Protein AF-A0A0F4YNF9-F1 (afdb_monomer_lite)

Sequence (204 aa):
MEPSDSSQSHEVPAQSSPVPIAQLSPTLDDVSRRSFHAVVTLVWPFSNSNRAFSLLLAEPDFRLRRHNGQVKVTFHGFCAEEVARTKVGIGDEVTLWLDGARWTDNEEAKATPGRGLPWDLHFEKRVKLKVTRSSECLATLEINRSPSPRAKEAIAFETVIPVTGIPRAEDHTGELRDQWESPAFLRSARVSLGSPLDSAFDPF

pLDDT: mean 77.47, std 23.6, range [35.22, 98.69]

Foldseek 3Di:
DDDDDPPDDDDDPLQADEDQQLPDDPPDPPQQRYKYKWFFADWDAQDPVQQKTKTWTADPPPVCLQRQRIAMEMEGHPRRVVVNVLVDDGGKMKIWRRNQWDWDADVVCVVDHRNHDRIHTYHYAWIWMWIDDPNHTSDTDTGHHDPDPDDPPPPPPPPPDDDDDDDDDDDDDDDDDDDPDDPPDPPPDDDDDDDDDDDDDDDD

Radius of gyration: 30.7 Å; chains: 1; bounding box: 112×40×76 Å

Organism: Rasamsonia emersonii (strain ATCC 16479 / CBS 393.64 / IMI 116815) (NCBI:txid1408163)

Secondary structure (DSSP, 8-state):
---------------PEE--GGG--TT-TTGGGEEEEEEEEEEEEEETTTTEEEEEEE-SSHHHHTTT-EEEEEEEHHHHHHHHHTT--TT-EEEEE-TTEEEEE-HHHHTSTTSS-SEEEEESSEEEEEEEETTEEEEEEEEE----S---------------------------------S---------------------

Structure (mmCIF, N/CA/C/O backbone):
data_AF-A0A0F4YNF9-F1
#
_entry.id   AF-A0A0F4YNF9-F1
#
loop_
_atom_site.group_PDB
_atom_site.id
_atom_site.type_symbol
_atom_site.label_atom_id
_atom_site.label_alt_id
_atom_site.label_comp_id
_atom_site.label_asym_id
_atom_site.label_entity_id
_atom_site.label_seq_id
_atom_site.pdbx_PDB_ins_code
_atom_site.Cartn_x
_atom_site.Cartn_y
_atom_site.Cartn_z
_atom_site.occupancy
_atom_site.B_iso_or_equiv
_atom_site.auth_seq_id
_atom_site.auth_comp_id
_atom_site.auth_asym_id
_atom_site.auth_atom_id
_atom_site.pdbx_PDB_model_num
ATOM 1 N N . MET A 1 1 ? -42.840 22.282 -25.451 1.00 41.28 1 MET A N 1
ATOM 2 C CA . MET A 1 1 ? -41.650 22.755 -24.718 1.00 41.28 1 MET A CA 1
ATOM 3 C C . MET A 1 1 ? -41.599 21.926 -23.447 1.00 41.28 1 MET A C 1
ATOM 5 O O . MET A 1 1 ? -42.152 22.329 -22.439 1.00 41.28 1 MET A O 1
ATOM 9 N N . GLU A 1 2 ? -41.089 20.700 -23.565 1.00 44.19 2 GLU A N 1
ATOM 10 C CA . GLU A 1 2 ? -40.877 19.794 -22.431 1.00 44.19 2 GLU A CA 1
ATOM 11 C C . GLU A 1 2 ? -39.386 19.802 -22.087 1.00 44.19 2 GLU A C 1
ATOM 13 O O . GLU A 1 2 ? -38.568 19.735 -23.010 1.00 44.19 2 GLU A O 1
ATOM 18 N N . PRO A 1 3 ? -39.007 19.904 -20.807 1.00 56.25 3 PRO A N 1
ATOM 19 C CA . PRO A 1 3 ? -37.640 19.655 -20.397 1.00 56.25 3 PRO A CA 1
ATOM 20 C C . PRO A 1 3 ? -37.430 18.145 -20.234 1.00 56.25 3 PRO A C 1
ATOM 22 O O . PRO A 1 3 ? -38.043 17.504 -19.384 1.00 56.25 3 PRO A O 1
ATOM 25 N N . SER A 1 4 ? -36.547 17.584 -21.057 1.00 55.78 4 SER A N 1
ATOM 26 C CA . SER A 1 4 ? -36.030 16.228 -20.893 1.00 55.78 4 SER A CA 1
ATOM 27 C C . SER A 1 4 ? -35.190 16.147 -19.618 1.00 55.78 4 SER A C 1
ATOM 29 O O . SER A 1 4 ? -34.102 16.721 -19.551 1.00 55.78 4 SER A O 1
ATOM 31 N N . ASP A 1 5 ? -35.680 15.415 -18.622 1.00 47.53 5 ASP A N 1
ATOM 32 C CA . ASP A 1 5 ? -34.911 15.041 -17.439 1.00 47.53 5 ASP A CA 1
ATOM 33 C C . ASP A 1 5 ? -33.910 13.941 -17.824 1.00 47.53 5 ASP A C 1
ATOM 35 O O . ASP A 1 5 ? -34.260 12.778 -18.042 1.00 47.53 5 ASP A O 1
ATOM 39 N N . SER A 1 6 ? -32.649 14.331 -18.002 1.00 53.97 6 SER A N 1
ATOM 40 C CA . SER A 1 6 ? -31.552 13.394 -18.236 1.00 53.97 6 SER A CA 1
ATOM 41 C C . SER A 1 6 ? -31.100 12.851 -16.887 1.00 53.97 6 SER A C 1
ATOM 43 O O . SER A 1 6 ? -30.214 13.412 -16.245 1.00 53.97 6 SER A O 1
ATOM 45 N N . SER A 1 7 ? -31.725 11.756 -16.453 1.00 50.59 7 SER A N 1
ATOM 46 C CA . SER A 1 7 ? -31.289 10.996 -15.282 1.00 50.59 7 SER A CA 1
ATOM 47 C C . SER A 1 7 ? -29.867 10.474 -15.501 1.00 50.59 7 SER A C 1
ATOM 49 O O . SER A 1 7 ? -29.628 9.519 -16.240 1.00 50.59 7 SER A O 1
ATOM 51 N N . GLN A 1 8 ? -28.913 11.136 -14.855 1.00 42.19 8 GLN A N 1
ATOM 52 C CA . GLN A 1 8 ? -27.521 10.731 -14.780 1.00 42.19 8 GLN A CA 1
ATOM 53 C C . GLN A 1 8 ? -27.437 9.464 -13.919 1.00 42.19 8 GLN A C 1
ATOM 55 O O . GLN A 1 8 ? -27.662 9.490 -12.710 1.00 42.19 8 GLN A O 1
ATOM 60 N N . SER A 1 9 ? -27.162 8.327 -14.553 1.00 40.81 9 SER A N 1
ATOM 61 C CA . SER A 1 9 ? -26.965 7.044 -13.885 1.00 40.81 9 SER A CA 1
ATOM 62 C C . SER A 1 9 ? -25.766 7.122 -12.937 1.00 40.81 9 SER A C 1
ATOM 64 O O . SER A 1 9 ? -24.616 7.163 -13.372 1.00 40.81 9 SER A O 1
ATOM 66 N N . HIS A 1 10 ? -26.049 7.148 -11.633 1.00 42.06 10 HIS A N 1
ATOM 67 C CA . HIS A 1 10 ? -25.067 6.945 -10.575 1.00 42.06 10 HIS A CA 1
ATOM 68 C C . HIS A 1 10 ? -24.524 5.515 -10.669 1.00 42.06 10 HIS A C 1
ATOM 70 O O . HIS A 1 10 ? -25.179 4.554 -10.266 1.00 42.06 10 HIS A O 1
ATOM 76 N N . GLU A 1 11 ? -23.324 5.373 -11.222 1.00 43.66 11 GLU A N 1
ATOM 77 C CA . GLU A 1 11 ? -22.561 4.131 -11.193 1.00 43.66 11 GLU A CA 1
ATOM 78 C C . GLU A 1 11 ? -22.216 3.810 -9.731 1.00 43.66 11 GLU A C 1
ATOM 80 O O . GLU A 1 11 ? -21.418 4.492 -9.086 1.00 43.66 11 GLU A O 1
ATOM 85 N N . VAL A 1 12 ? -22.898 2.810 -9.167 1.00 42.34 12 VAL A N 1
ATOM 86 C CA . VAL A 1 12 ? -22.626 2.298 -7.820 1.00 42.34 12 VAL A CA 1
ATOM 87 C C . VAL A 1 12 ? -21.202 1.732 -7.833 1.00 42.34 12 VAL A C 1
ATOM 89 O O . VAL A 1 12 ? -20.952 0.787 -8.585 1.00 42.34 12 VAL A O 1
ATOM 92 N N . PRO A 1 13 ? -20.252 2.256 -7.034 1.00 50.50 13 PRO A N 1
ATOM 93 C CA . PRO A 1 13 ? -18.902 1.715 -7.019 1.00 50.50 13 PRO A CA 1
ATOM 94 C C . PRO A 1 13 ? -18.969 0.253 -6.577 1.00 50.50 13 PRO A C 1
ATOM 96 O O . PRO A 1 13 ? -19.623 -0.056 -5.579 1.00 50.50 13 PRO A O 1
ATOM 99 N N . ALA A 1 14 ? -18.295 -0.638 -7.308 1.00 57.91 14 ALA A N 1
ATOM 100 C CA . ALA A 1 14 ? -18.153 -2.040 -6.931 1.00 57.91 14 ALA A CA 1
ATOM 101 C C . ALA A 1 14 ? -17.771 -2.146 -5.443 1.00 57.91 14 ALA A C 1
ATOM 103 O O . ALA A 1 14 ? -16.713 -1.662 -5.033 1.00 57.91 14 ALA A O 1
ATOM 104 N N . GLN A 1 15 ? -18.658 -2.724 -4.628 1.00 67.25 15 GLN A N 1
ATOM 105 C CA . GLN A 1 15 ? -18.442 -2.859 -3.190 1.00 67.25 15 GLN A CA 1
ATOM 106 C C . GLN A 1 15 ? -17.251 -3.792 -2.956 1.00 67.25 15 GLN A C 1
ATOM 108 O O . GLN A 1 15 ? -17.320 -4.982 -3.263 1.00 67.25 15 GLN A O 1
ATOM 113 N N . SER A 1 16 ? -16.149 -3.257 -2.431 1.00 82.12 16 SER A N 1
ATOM 114 C CA . SER A 1 16 ? -15.044 -4.070 -1.934 1.00 82.12 16 SER A CA 1
ATOM 115 C C . SER A 1 16 ? -15.277 -4.435 -0.474 1.00 82.12 16 SER A C 1
ATOM 117 O O . SER A 1 16 ? -15.795 -3.639 0.309 1.00 82.12 16 SER A O 1
ATOM 119 N N . SER A 1 17 ? -14.887 -5.649 -0.097 1.00 92.00 17 SER A N 1
ATOM 120 C CA . SER A 1 17 ? -14.957 -6.101 1.291 1.00 92.00 17 SER A CA 1
ATOM 121 C C . SER A 1 17 ? -13.659 -5.718 2.016 1.00 92.00 17 SER A C 1
ATOM 123 O O . SER A 1 17 ? -12.590 -6.190 1.611 1.00 92.00 17 SER A O 1
ATOM 125 N N . PRO A 1 18 ? -13.711 -4.858 3.053 1.00 95.06 18 PRO A N 1
ATOM 126 C CA . PRO A 1 18 ? -12.527 -4.490 3.812 1.00 95.06 18 PRO A CA 1
ATOM 127 C C . PRO A 1 18 ? -12.005 -5.680 4.627 1.00 95.06 18 PRO A C 1
ATOM 129 O O . PRO A 1 18 ? -12.785 -6.400 5.249 1.00 95.06 18 PRO A O 1
ATOM 132 N N . VAL A 1 19 ? -10.686 -5.859 4.648 1.00 96.75 19 VAL A N 1
ATOM 133 C CA . VAL A 1 19 ? -9.980 -6.846 5.474 1.00 96.75 19 VAL A CA 1
ATOM 134 C C . VAL A 1 19 ? -8.898 -6.154 6.310 1.00 96.75 19 VAL A C 1
ATOM 136 O O . VAL A 1 19 ? -8.279 -5.204 5.824 1.00 96.75 19 VAL A O 1
ATOM 139 N N . PRO A 1 20 ? -8.649 -6.599 7.554 1.00 95.94 20 PRO A N 1
ATOM 140 C CA . PRO A 1 20 ? -7.496 -6.155 8.331 1.00 95.94 20 PRO A CA 1
ATOM 141 C C . PRO A 1 20 ? -6.180 -6.518 7.638 1.00 95.94 20 PRO A C 1
ATOM 143 O O . PRO A 1 20 ? -6.066 -7.589 7.034 1.00 95.94 20 PRO A O 1
ATOM 146 N N . ILE A 1 21 ? -5.159 -5.680 7.807 1.00 96.81 21 ILE A N 1
ATOM 147 C CA . ILE A 1 21 ? -3.793 -5.945 7.345 1.00 96.81 21 ILE A CA 1
ATOM 148 C C . ILE A 1 21 ? -3.311 -7.281 7.914 1.00 96.81 21 ILE A C 1
ATOM 150 O O . ILE A 1 21 ? -2.832 -8.121 7.166 1.00 96.81 21 ILE A O 1
ATOM 154 N N . ALA A 1 22 ? -3.534 -7.555 9.200 1.00 93.94 22 ALA A N 1
ATOM 155 C CA . ALA A 1 22 ? -3.084 -8.802 9.831 1.00 93.94 22 ALA A CA 1
ATOM 156 C C . ALA A 1 22 ? -3.647 -10.095 9.193 1.00 93.94 22 ALA A C 1
ATOM 158 O O . ALA A 1 22 ? -3.112 -11.176 9.436 1.00 93.94 22 ALA A O 1
ATOM 159 N N . GLN A 1 23 ? -4.715 -9.996 8.393 1.00 94.81 23 GLN A N 1
ATOM 160 C CA . GLN A 1 23 ? -5.342 -11.120 7.686 1.00 94.81 23 GLN A CA 1
ATOM 161 C C . GLN A 1 23 ? -4.914 -11.227 6.215 1.00 94.81 23 GLN A C 1
ATOM 163 O O . GLN A 1 23 ? -5.365 -12.128 5.510 1.00 94.81 23 GLN A O 1
ATOM 168 N N . LEU A 1 24 ? -4.059 -10.325 5.734 1.00 96.00 24 LEU A N 1
ATOM 169 C CA . LEU A 1 24 ? -3.544 -10.371 4.373 1.00 96.00 24 LEU A CA 1
ATOM 170 C C . LEU A 1 24 ? -2.668 -11.614 4.183 1.00 96.00 24 LEU A C 1
ATOM 172 O O . LEU A 1 24 ? -1.650 -11.797 4.854 1.00 96.00 24 LEU A O 1
ATOM 176 N N . SER A 1 25 ? -3.050 -12.457 3.229 1.00 94.38 25 SER A N 1
ATOM 177 C CA . SER A 1 25 ? -2.251 -13.599 2.806 1.00 94.38 25 SER A CA 1
ATOM 178 C C . SER A 1 25 ? -2.441 -13.896 1.313 1.00 94.38 25 SER A C 1
ATOM 180 O O . SER A 1 25 ? -3.491 -13.576 0.746 1.00 94.38 25 SER A O 1
ATOM 182 N N . PRO A 1 26 ? -1.476 -14.583 0.674 1.00 94.12 26 PRO A N 1
ATOM 183 C CA . PRO A 1 26 ? -1.621 -15.060 -0.702 1.00 94.12 26 PRO A CA 1
ATOM 184 C C . PRO A 1 26 ? -2.801 -16.022 -0.912 1.00 94.12 26 PRO A C 1
ATOM 186 O O . PRO A 1 26 ? -3.232 -16.222 -2.042 1.00 94.12 26 PRO A O 1
ATOM 189 N N . THR A 1 27 ? -3.306 -16.633 0.164 1.00 94.44 27 THR A N 1
ATOM 190 C CA . THR A 1 27 ? -4.413 -17.603 0.156 1.00 94.44 27 THR A CA 1
ATOM 191 C C . THR A 1 27 ? -5.752 -16.973 0.536 1.00 94.44 27 THR A C 1
ATOM 193 O O . THR A 1 27 ? -6.698 -17.697 0.826 1.00 94.44 27 THR A O 1
ATOM 196 N N . LEU A 1 28 ? -5.826 -15.644 0.628 1.00 94.19 28 LEU A N 1
ATOM 197 C CA . LEU A 1 28 ? -7.050 -14.936 0.979 1.00 94.19 28 LEU A CA 1
ATOM 198 C C . LEU A 1 28 ? -8.118 -15.145 -0.107 1.00 94.19 28 LEU A C 1
ATOM 200 O O . LEU A 1 28 ? -7.845 -14.981 -1.294 1.00 94.19 28 LEU A O 1
ATOM 204 N N . ASP A 1 29 ? -9.348 -15.462 0.288 1.00 94.00 29 ASP A N 1
ATOM 205 C CA . ASP A 1 29 ? -10.434 -15.684 -0.669 1.00 94.00 29 ASP A CA 1
ATOM 206 C C . ASP A 1 29 ? -10.902 -14.380 -1.330 1.00 94.00 29 ASP A C 1
ATOM 208 O O . ASP A 1 29 ? -11.040 -13.330 -0.682 1.00 94.00 29 ASP A O 1
ATOM 212 N N . ASP A 1 30 ? -11.215 -14.473 -2.625 1.00 92.25 30 ASP A N 1
ATOM 213 C CA . ASP A 1 30 ? -11.715 -13.372 -3.453 1.00 92.25 30 ASP A CA 1
ATOM 214 C C . ASP A 1 30 ? -10.825 -12.117 -3.413 1.00 92.25 30 ASP A C 1
ATOM 216 O O . ASP A 1 30 ? -11.341 -10.999 -3.366 1.00 92.25 30 ASP A O 1
ATOM 220 N N . VAL A 1 31 ? -9.490 -12.274 -3.444 1.00 93.25 31 VAL A N 1
ATOM 221 C CA . VAL A 1 31 ? -8.509 -11.165 -3.341 1.00 93.25 31 VAL A CA 1
ATOM 222 C C . VAL A 1 31 ? -8.890 -9.947 -4.190 1.00 93.25 31 VAL A C 1
ATOM 224 O O . VAL A 1 31 ? -8.851 -8.824 -3.699 1.00 93.25 31 VAL A O 1
ATOM 227 N N . SER A 1 32 ? -9.335 -10.142 -5.434 1.00 92.25 32 SER A N 1
ATOM 228 C CA . SER A 1 32 ? -9.706 -9.046 -6.346 1.00 92.25 32 SER A CA 1
ATOM 229 C C . SER A 1 32 ? -10.904 -8.204 -5.886 1.00 92.25 32 SER A C 1
ATOM 231 O O . SER A 1 32 ? -11.115 -7.102 -6.385 1.00 92.25 32 SER A O 1
ATOM 233 N N . ARG A 1 33 ? -11.692 -8.686 -4.922 1.00 94.62 33 ARG A N 1
ATOM 234 C CA . ARG A 1 33 ? -12.834 -7.975 -4.326 1.00 94.62 33 ARG A CA 1
ATOM 235 C C . ARG A 1 33 ? -12.526 -7.434 -2.932 1.00 94.62 33 ARG A C 1
ATOM 237 O O . ARG A 1 33 ? -13.397 -6.832 -2.302 1.00 94.62 33 ARG A O 1
ATOM 244 N N . ARG A 1 34 ? -11.312 -7.651 -2.424 1.00 97.00 34 ARG A N 1
ATOM 245 C CA . ARG A 1 34 ? -10.890 -7.186 -1.102 1.00 97.00 34 ARG A CA 1
ATOM 246 C C . ARG A 1 34 ? -10.188 -5.837 -1.188 1.00 97.00 34 ARG A C 1
ATOM 248 O O . ARG A 1 34 ? -9.561 -5.480 -2.186 1.00 97.00 34 ARG A O 1
ATOM 255 N N . SER A 1 35 ? -10.267 -5.096 -0.097 1.00 97.88 35 SER A N 1
ATOM 256 C CA . SER A 1 35 ? -9.484 -3.884 0.135 1.00 97.88 35 SER A CA 1
ATOM 257 C C . SER A 1 35 ? -9.042 -3.844 1.588 1.00 97.88 35 SER A C 1
ATOM 259 O O . SER A 1 35 ? -9.636 -4.516 2.422 1.00 97.88 35 SER A O 1
ATOM 261 N N . PHE A 1 36 ? -8.059 -3.028 1.925 1.00 97.88 36 PHE A N 1
ATOM 262 C CA . PHE A 1 36 ? -7.745 -2.730 3.319 1.00 97.88 36 PHE A CA 1
ATOM 263 C C . PHE A 1 36 ? -7.586 -1.227 3.512 1.00 97.88 36 PHE A C 1
ATOM 265 O O . PHE A 1 36 ? -7.337 -0.483 2.558 1.00 97.88 36 PHE A O 1
ATOM 272 N N . HIS A 1 37 ? -7.776 -0.794 4.752 1.00 97.88 37 HIS A N 1
ATOM 273 C CA . HIS A 1 37 ? -7.626 0.591 5.167 1.00 97.88 37 HIS A CA 1
ATOM 274 C C . HIS A 1 37 ? -6.410 0.710 6.085 1.00 97.88 37 HIS A C 1
ATOM 276 O O . HIS A 1 37 ? -6.199 -0.141 6.948 1.00 97.88 37 HIS A O 1
ATOM 282 N N . ALA A 1 38 ? -5.589 1.731 5.870 1.00 98.31 38 ALA A N 1
ATOM 283 C CA . ALA A 1 38 ? -4.303 1.870 6.532 1.00 98.31 38 ALA A CA 1
ATOM 284 C C . ALA A 1 38 ? -3.899 3.331 6.702 1.00 98.31 38 ALA A C 1
ATOM 286 O O . ALA A 1 38 ? -4.394 4.203 5.995 1.00 98.31 38 ALA A O 1
ATOM 287 N N . VAL A 1 39 ? -2.931 3.575 7.580 1.00 98.31 39 VAL A N 1
ATOM 288 C CA . VAL A 1 39 ? -2.210 4.847 7.684 1.00 98.31 39 VAL A CA 1
ATOM 289 C C . VAL A 1 39 ? -0.799 4.664 7.135 1.00 98.31 39 VAL A C 1
ATOM 291 O O . VAL A 1 39 ? -0.134 3.666 7.426 1.00 98.31 39 VAL A O 1
ATOM 294 N N . VAL A 1 40 ? -0.324 5.635 6.362 1.00 98.56 40 VAL A N 1
ATOM 295 C CA . VAL A 1 40 ? 1.051 5.672 5.858 1.00 98.56 40 VAL A CA 1
ATOM 296 C C . VAL A 1 40 ? 1.999 6.008 7.004 1.00 98.56 40 VAL A C 1
ATOM 298 O O . VAL A 1 40 ? 1.914 7.083 7.601 1.00 98.56 40 VAL A O 1
ATOM 301 N N . THR A 1 41 ? 2.928 5.106 7.310 1.00 97.69 41 THR A N 1
ATOM 302 C CA . THR A 1 41 ? 3.924 5.304 8.375 1.00 97.69 41 THR A CA 1
ATOM 303 C C . THR A 1 41 ? 5.306 5.642 7.836 1.00 97.69 41 THR A C 1
ATOM 305 O O . THR A 1 41 ? 6.036 6.374 8.498 1.00 97.69 41 THR A O 1
ATOM 308 N N . LEU A 1 42 ? 5.656 5.166 6.636 1.00 98.06 42 LEU A N 1
ATOM 309 C CA . LEU A 1 42 ? 6.886 5.527 5.925 1.00 98.06 42 LEU A CA 1
ATOM 310 C C . LEU A 1 42 ? 6.626 5.659 4.425 1.00 98.06 42 LEU A C 1
ATOM 312 O O . LEU A 1 42 ? 5.792 4.951 3.859 1.00 98.06 42 LEU A O 1
ATOM 316 N N . VAL A 1 43 ? 7.396 6.535 3.783 1.00 98.69 43 VAL A N 1
ATOM 317 C CA . VAL A 1 43 ? 7.393 6.741 2.333 1.00 98.69 43 VAL A CA 1
ATOM 318 C C . VAL A 1 43 ? 8.811 6.548 1.816 1.00 98.69 43 VAL A C 1
ATOM 320 O O . VAL A 1 43 ? 9.736 7.216 2.277 1.00 98.69 43 VAL A O 1
ATOM 323 N N . TRP A 1 44 ? 8.971 5.676 0.825 1.00 98.50 44 TRP A N 1
ATOM 324 C CA . TRP A 1 44 ? 10.148 5.634 -0.035 1.00 98.50 44 TRP A CA 1
ATOM 325 C C . TRP A 1 44 ? 9.784 6.326 -1.351 1.00 98.50 44 TRP A C 1
ATOM 327 O O . TRP A 1 44 ? 9.003 5.760 -2.127 1.00 98.50 44 TRP A O 1
ATOM 337 N N . PRO A 1 45 ? 10.300 7.548 -1.592 1.00 97.56 45 PRO A N 1
ATOM 338 C CA . PRO A 1 45 ? 9.947 8.343 -2.760 1.00 97.56 45 PRO A CA 1
ATOM 339 C C . PRO A 1 45 ? 10.230 7.629 -4.077 1.00 97.56 45 PRO A C 1
ATOM 341 O O . PRO A 1 45 ? 11.008 6.676 -4.143 1.00 97.56 45 PRO A O 1
ATOM 344 N N . PHE A 1 46 ? 9.615 8.138 -5.142 1.00 98.12 46 PHE A N 1
ATOM 345 C CA . PHE A 1 46 ? 9.775 7.570 -6.469 1.00 98.12 46 PHE A CA 1
ATOM 346 C C . PHE A 1 46 ? 11.238 7.652 -6.893 1.00 98.12 46 PHE A C 1
ATOM 348 O O . PHE A 1 46 ? 11.838 8.729 -6.878 1.00 98.12 46 PHE A O 1
ATOM 355 N N . SER A 1 47 ? 11.794 6.518 -7.302 1.00 96.88 47 SER A N 1
ATOM 356 C CA . SER A 1 47 ? 13.126 6.453 -7.886 1.00 96.88 47 SER A CA 1
ATOM 357 C C . SER A 1 47 ? 13.023 6.143 -9.372 1.00 96.88 47 SER A C 1
ATOM 359 O O . SER A 1 47 ? 12.395 5.170 -9.786 1.00 96.88 47 SER A O 1
ATOM 361 N N . ASN A 1 48 ? 13.677 6.965 -10.193 1.00 95.19 48 ASN A N 1
ATOM 362 C CA . ASN A 1 48 ? 13.660 6.771 -11.637 1.00 95.19 48 ASN A CA 1
ATOM 363 C C . ASN A 1 48 ? 14.541 5.590 -12.087 1.00 95.19 48 ASN A C 1
ATOM 365 O O . ASN A 1 48 ? 14.288 5.030 -13.148 1.00 95.19 48 ASN A O 1
ATOM 369 N N . SER A 1 49 ? 15.547 5.187 -11.295 1.00 96.19 49 SER A N 1
ATOM 370 C CA . SER A 1 49 ? 16.478 4.108 -11.665 1.00 96.19 49 SER A CA 1
ATOM 371 C C . SER A 1 49 ? 15.847 2.719 -11.574 1.00 96.19 49 SER A C 1
ATOM 373 O O . SER A 1 49 ? 16.059 1.890 -12.451 1.00 96.19 49 SER A O 1
ATOM 375 N N . ASN A 1 50 ? 15.042 2.471 -10.539 1.00 94.81 50 ASN A N 1
ATOM 376 C CA . ASN A 1 50 ? 14.300 1.219 -10.361 1.00 94.81 50 ASN A CA 1
ATOM 377 C C . ASN A 1 50 ? 12.810 1.355 -10.708 1.00 94.81 50 ASN A C 1
ATOM 379 O O . ASN A 1 50 ? 12.080 0.368 -10.659 1.00 94.81 50 ASN A O 1
ATOM 383 N N . ARG A 1 51 ? 12.364 2.571 -11.058 1.00 97.62 51 ARG A N 1
ATOM 384 C CA . ARG A 1 51 ? 10.979 2.904 -11.406 1.00 97.62 51 ARG A CA 1
ATOM 385 C C . ARG A 1 51 ? 10.000 2.443 -10.323 1.00 97.62 51 ARG A C 1
ATOM 387 O O . ARG A 1 51 ? 8.942 1.911 -10.645 1.00 97.62 51 ARG A O 1
ATOM 394 N N . ALA A 1 52 ? 10.354 2.624 -9.052 1.00 98.31 52 ALA A N 1
ATOM 395 C CA . ALA A 1 52 ? 9.567 2.145 -7.920 1.00 98.31 52 ALA A CA 1
ATOM 396 C C . ALA A 1 52 ? 9.216 3.263 -6.934 1.00 98.31 52 ALA A C 1
ATOM 398 O O . ALA A 1 52 ? 9.970 4.218 -6.752 1.00 98.31 52 ALA A O 1
ATOM 399 N N . PHE A 1 53 ? 8.072 3.104 -6.273 1.00 98.62 53 PHE A N 1
ATOM 400 C CA . PHE A 1 53 ? 7.593 3.930 -5.164 1.00 98.62 53 PHE A CA 1
ATOM 401 C C . PHE A 1 53 ? 7.059 2.983 -4.093 1.00 98.62 53 PHE A C 1
ATOM 403 O O . PHE A 1 53 ? 6.292 2.078 -4.425 1.00 98.62 53 PHE A O 1
ATOM 410 N N . SER A 1 54 ? 7.466 3.137 -2.833 1.00 98.69 54 SER A N 1
ATOM 411 C CA . SER A 1 54 ? 6.996 2.238 -1.768 1.00 98.69 54 SER A CA 1
ATOM 412 C C . SER A 1 54 ? 6.429 2.988 -0.580 1.00 98.69 54 SER A C 1
ATOM 414 O O . SER A 1 54 ? 6.898 4.067 -0.230 1.00 98.69 54 SER A O 1
ATOM 416 N N . LEU A 1 55 ? 5.467 2.359 0.082 1.00 98.69 55 LEU A N 1
ATOM 417 C CA . LEU A 1 55 ? 4.863 2.819 1.322 1.00 98.69 55 LEU A CA 1
ATOM 418 C C . LEU A 1 55 ? 4.980 1.723 2.375 1.00 98.69 55 LEU A C 1
ATOM 420 O O . LEU A 1 55 ? 4.797 0.546 2.062 1.00 98.69 55 LEU A O 1
ATOM 424 N N . LEU A 1 56 ? 5.239 2.107 3.623 1.00 97.94 56 LEU A N 1
ATOM 425 C CA . LEU A 1 56 ? 4.916 1.257 4.763 1.00 97.94 56 LEU A CA 1
ATOM 426 C C . LEU A 1 56 ? 3.533 1.673 5.243 1.00 97.94 56 LEU A C 1
ATOM 428 O O . LEU A 1 56 ? 3.313 2.835 5.593 1.00 97.94 56 LEU A O 1
ATOM 432 N N . LEU A 1 57 ? 2.609 0.725 5.216 1.00 98.12 57 LEU A N 1
ATOM 433 C CA . LEU A 1 57 ? 1.231 0.916 5.626 1.00 98.12 57 LEU A CA 1
ATOM 434 C C . LEU A 1 57 ? 0.999 0.164 6.928 1.00 98.12 57 LEU A C 1
ATOM 436 O O . LEU A 1 57 ? 1.450 -0.971 7.086 1.00 98.12 57 LEU A O 1
ATOM 440 N N . ALA A 1 58 ? 0.298 0.798 7.858 1.00 97.38 58 ALA A N 1
ATOM 441 C CA . ALA A 1 58 ? -0.010 0.219 9.152 1.00 97.38 58 ALA A CA 1
ATOM 442 C C . ALA A 1 58 ? -1.500 0.312 9.462 1.00 97.38 58 ALA A C 1
ATOM 444 O O . ALA A 1 58 ? -2.190 1.216 8.9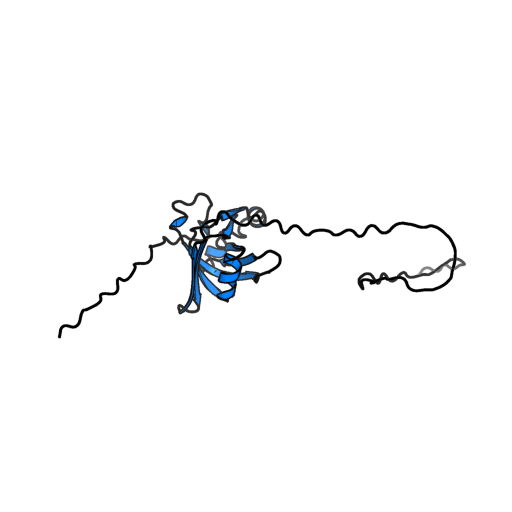92 1.00 97.38 58 ALA A O 1
ATOM 445 N N . GLU A 1 59 ? -1.970 -0.589 10.317 1.00 97.44 59 GLU A N 1
ATOM 446 C CA . GLU A 1 59 ? -3.319 -0.533 10.871 1.00 97.44 59 GLU A CA 1
ATOM 447 C C . GLU A 1 59 ? -3.580 0.837 11.510 1.00 97.44 59 GLU A C 1
ATOM 449 O O . GLU A 1 59 ? -2.720 1.340 12.246 1.00 97.44 59 GLU A O 1
ATOM 454 N N . PRO A 1 60 ? -4.744 1.465 11.284 1.00 96.00 60 PRO A N 1
ATOM 455 C CA . PRO A 1 60 ? -5.078 2.717 11.955 1.00 96.00 60 PRO A CA 1
ATOM 456 C C . PRO A 1 60 ? -5.082 2.553 13.480 1.00 96.00 60 PRO A C 1
ATOM 458 O O . PRO A 1 60 ? -4.498 3.378 14.187 1.00 96.00 60 PRO A O 1
ATOM 461 N N . ASP A 1 61 ? -5.635 1.443 13.987 1.00 94.00 61 ASP A N 1
ATOM 462 C CA . ASP A 1 61 ? -5.560 1.084 15.406 1.00 94.00 61 ASP A CA 1
ATOM 463 C C . ASP A 1 61 ? -4.138 0.621 15.769 1.00 94.00 61 ASP A C 1
ATOM 465 O O . ASP A 1 61 ? -3.659 -0.437 15.349 1.00 94.00 61 ASP A O 1
ATOM 469 N N . PHE A 1 62 ? -3.459 1.408 16.606 1.00 89.88 62 PHE A N 1
ATOM 470 C CA . PHE A 1 62 ? -2.085 1.150 17.039 1.00 89.88 62 PHE A CA 1
ATOM 471 C C . PHE A 1 62 ? -1.907 -0.191 17.767 1.00 89.88 62 PHE A C 1
ATOM 473 O O . PHE A 1 62 ? -0.795 -0.726 17.785 1.00 89.88 62 PHE A O 1
ATOM 480 N N . ARG A 1 63 ? -2.971 -0.749 18.360 1.00 90.25 63 ARG A N 1
ATOM 481 C CA . ARG A 1 63 ? -2.927 -2.052 19.041 1.00 90.25 63 ARG A CA 1
ATOM 482 C C . ARG A 1 63 ? -2.747 -3.184 18.037 1.00 90.25 63 ARG A C 1
ATOM 484 O O . ARG A 1 63 ? -1.990 -4.113 18.304 1.00 90.25 63 ARG A O 1
ATOM 491 N N . LEU A 1 64 ? -3.365 -3.069 16.861 1.00 91.31 64 LEU A N 1
ATOM 492 C CA . LEU A 1 64 ? -3.273 -4.070 15.797 1.00 91.31 64 LEU A CA 1
ATOM 493 C C . LEU A 1 64 ? -1.911 -4.037 15.085 1.00 91.31 64 LEU A C 1
ATOM 495 O O . LEU A 1 64 ? -1.438 -5.068 14.611 1.00 91.31 64 LEU A O 1
ATOM 499 N N . ARG A 1 65 ? -1.203 -2.897 15.097 1.00 92.19 65 ARG A N 1
ATOM 500 C CA . ARG A 1 65 ? 0.125 -2.754 14.458 1.00 92.19 65 ARG A CA 1
ATOM 501 C C . ARG A 1 65 ? 1.184 -3.723 14.983 1.00 92.19 65 ARG A C 1
ATOM 503 O O . ARG A 1 65 ? 2.067 -4.113 14.224 1.00 92.19 65 ARG A O 1
ATOM 510 N N . ARG A 1 66 ? 1.113 -4.098 16.267 1.00 87.50 66 ARG A N 1
ATOM 511 C CA . ARG A 1 66 ? 2.067 -5.023 16.916 1.00 87.50 66 ARG A CA 1
ATOM 512 C C . ARG A 1 66 ? 1.810 -6.494 16.576 1.00 87.50 66 ARG A C 1
ATOM 514 O O . ARG A 1 66 ? 2.643 -7.343 16.874 1.00 87.50 66 ARG A O 1
ATOM 521 N N . HIS A 1 67 ? 0.672 -6.791 15.956 1.00 89.56 67 HIS A N 1
ATOM 522 C CA . HIS A 1 67 ? 0.225 -8.142 15.635 1.00 89.56 67 HIS A CA 1
ATOM 523 C C . HIS A 1 67 ? 0.100 -8.305 14.119 1.00 89.56 67 HIS A C 1
ATOM 525 O O . HIS A 1 67 ? -0.988 -8.518 13.597 1.00 89.56 67 HIS A O 1
ATOM 531 N N . ASN A 1 68 ? 1.223 -8.156 13.408 1.00 91.69 68 ASN A N 1
ATOM 532 C CA . ASN A 1 68 ? 1.289 -8.208 11.941 1.00 91.69 68 ASN A CA 1
ATOM 533 C C . ASN A 1 68 ? 0.392 -7.165 11.249 1.00 91.69 68 ASN A C 1
ATOM 535 O O . ASN A 1 68 ? -0.026 -7.344 10.114 1.00 91.69 68 ASN A O 1
ATOM 539 N N . GLY A 1 69 ? 0.105 -6.044 11.909 1.00 95.00 69 GLY A N 1
ATOM 540 C CA . GLY A 1 69 ? -0.697 -4.959 11.345 1.00 95.00 69 GLY A CA 1
ATOM 541 C C . GLY A 1 69 ? 0.111 -3.975 10.501 1.00 95.00 69 GLY A C 1
ATOM 542 O O . GLY A 1 69 ? -0.190 -2.785 10.525 1.00 95.00 69 GLY A O 1
ATOM 543 N N . GLN A 1 70 ? 1.184 -4.421 9.843 1.00 95.81 70 GLN A N 1
ATOM 544 C CA . GLN A 1 70 ? 2.034 -3.588 8.988 1.00 95.81 70 GLN A CA 1
ATOM 545 C C . GLN A 1 70 ? 2.409 -4.345 7.715 1.00 95.81 70 GLN A C 1
ATOM 547 O O . GLN A 1 70 ? 2.791 -5.513 7.787 1.00 95.81 70 GLN A O 1
ATOM 552 N N . VAL A 1 71 ? 2.318 -3.667 6.571 1.00 96.94 71 VAL A N 1
ATOM 553 C CA . VAL A 1 71 ? 2.647 -4.204 5.245 1.00 96.94 71 VAL A CA 1
ATOM 554 C C . VAL A 1 71 ? 3.430 -3.177 4.445 1.00 96.94 71 VAL A C 1
ATOM 556 O O . VAL A 1 71 ? 3.070 -1.996 4.411 1.00 96.94 71 VAL A O 1
ATOM 559 N N . LYS A 1 72 ? 4.492 -3.613 3.771 1.00 97.62 72 LYS A N 1
ATOM 560 C CA . LYS A 1 72 ? 5.140 -2.789 2.756 1.00 97.62 72 LYS A CA 1
ATOM 561 C C . LYS A 1 72 ? 4.441 -3.004 1.420 1.00 97.62 72 LYS A C 1
ATOM 563 O O . LYS A 1 72 ? 4.207 -4.133 0.991 1.00 97.62 72 LYS A O 1
ATOM 568 N N . VAL A 1 73 ? 4.118 -1.900 0.763 1.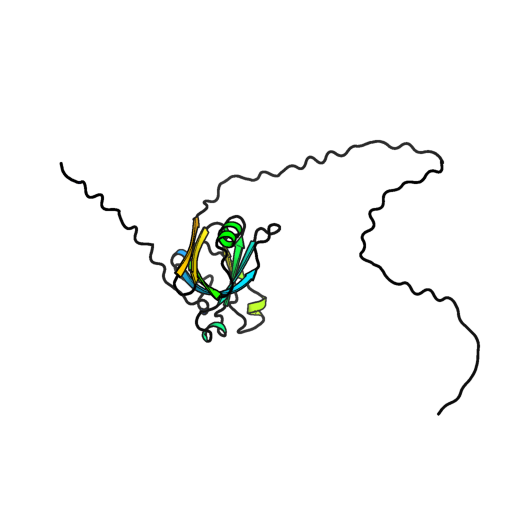00 98.62 73 VAL A N 1
ATOM 569 C CA . VAL A 1 73 ? 3.530 -1.889 -0.573 1.00 98.62 73 VAL A CA 1
ATOM 570 C C . VAL A 1 73 ? 4.494 -1.206 -1.525 1.00 98.62 73 VAL A C 1
ATOM 572 O O . VAL A 1 73 ? 4.878 -0.063 -1.286 1.00 98.62 73 VAL A O 1
ATOM 575 N N . THR A 1 74 ? 4.862 -1.873 -2.613 1.00 98.69 74 THR A N 1
ATOM 576 C CA . THR A 1 74 ? 5.721 -1.321 -3.661 1.00 98.69 74 THR A CA 1
ATOM 577 C C . THR A 1 74 ? 4.979 -1.268 -4.991 1.00 98.69 74 THR A C 1
ATOM 579 O O . THR A 1 74 ? 4.595 -2.283 -5.570 1.00 98.69 74 THR A O 1
ATOM 582 N N . PHE A 1 75 ? 4.834 -0.062 -5.517 1.00 98.56 75 PHE A N 1
ATOM 583 C CA . PHE A 1 75 ? 4.339 0.200 -6.859 1.00 98.56 75 PHE A CA 1
ATOM 584 C C . PHE A 1 75 ? 5.518 0.260 -7.830 1.00 98.56 75 PHE A C 1
ATOM 586 O O . PHE A 1 75 ? 6.582 0.770 -7.473 1.00 98.56 75 PHE A O 1
ATOM 593 N N . HIS A 1 76 ? 5.324 -0.222 -9.058 1.00 98.25 76 HIS A N 1
ATOM 594 C CA . HIS A 1 76 ? 6.365 -0.265 -10.094 1.00 98.25 76 HIS A CA 1
ATOM 595 C C . HIS A 1 76 ? 5.933 0.436 -11.379 1.00 98.25 76 HIS A C 1
ATOM 597 O O . HIS A 1 76 ? 4.743 0.546 -11.690 1.00 98.25 76 HIS A O 1
ATOM 603 N N . GLY A 1 77 ? 6.920 0.873 -12.158 1.00 96.69 77 GLY A N 1
ATOM 604 C CA . GLY A 1 77 ? 6.741 1.452 -13.481 1.00 96.69 77 GLY A CA 1
ATOM 605 C C . GLY A 1 77 ? 5.750 2.611 -13.471 1.00 96.69 77 GLY A C 1
ATOM 606 O O . GLY A 1 77 ? 5.878 3.560 -12.705 1.00 96.69 77 GLY A O 1
ATOM 607 N N . PHE A 1 78 ? 4.741 2.513 -14.330 1.00 95.62 78 PHE A N 1
ATOM 608 C CA . PHE A 1 78 ? 3.700 3.531 -14.443 1.00 95.62 78 PHE A CA 1
ATOM 609 C C . PHE A 1 78 ? 2.838 3.656 -13.182 1.00 95.62 78 PHE A C 1
ATOM 611 O O . PHE A 1 78 ? 2.466 4.763 -12.807 1.00 95.62 78 PHE A O 1
ATOM 618 N N . CYS A 1 79 ? 2.551 2.542 -12.496 1.00 97.12 79 CYS A N 1
ATOM 619 C CA . CYS A 1 79 ? 1.818 2.599 -11.232 1.00 97.12 79 CYS A CA 1
ATOM 620 C C . CYS A 1 79 ? 2.600 3.409 -10.190 1.00 97.12 79 CYS A C 1
ATOM 622 O O . CYS A 1 79 ? 2.007 4.196 -9.462 1.00 97.12 79 CYS A O 1
ATOM 624 N N . ALA A 1 80 ? 3.928 3.265 -10.153 1.00 98.12 80 ALA A N 1
ATOM 625 C CA . ALA A 1 80 ? 4.777 4.035 -9.249 1.00 98.12 80 ALA A CA 1
ATOM 626 C C . ALA A 1 80 ? 4.721 5.543 -9.525 1.00 98.12 80 ALA A C 1
ATOM 628 O O . ALA A 1 80 ? 4.590 6.327 -8.588 1.00 98.12 80 ALA A O 1
ATOM 629 N N . GLU A 1 81 ? 4.796 5.948 -10.796 1.00 97.62 81 GLU A N 1
ATOM 630 C CA . GLU A 1 81 ? 4.736 7.362 -11.191 1.00 97.62 81 GLU A CA 1
ATOM 631 C C . GLU A 1 81 ? 3.402 8.009 -10.820 1.00 97.62 81 GLU A C 1
ATOM 633 O O . GLU A 1 81 ? 3.373 9.085 -10.224 1.00 97.62 81 GLU A O 1
ATOM 638 N N . GLU A 1 82 ? 2.297 7.346 -11.154 1.00 98.06 82 GLU A N 1
ATOM 639 C CA . GLU A 1 82 ? 0.958 7.871 -10.901 1.00 98.06 82 GLU A CA 1
ATOM 640 C C . GLU A 1 82 ? 0.636 7.912 -9.403 1.00 98.06 82 GLU A C 1
ATOM 642 O O . GLU A 1 82 ? 0.084 8.902 -8.922 1.00 98.06 82 GLU A O 1
ATOM 647 N N . VAL A 1 83 ? 1.062 6.908 -8.626 1.00 98.19 83 VAL A N 1
ATOM 648 C CA . VAL A 1 83 ? 0.936 6.960 -7.161 1.00 98.19 83 VAL A CA 1
ATOM 649 C C . VAL A 1 83 ? 1.782 8.097 -6.588 1.00 98.19 83 VAL A C 1
ATOM 651 O O . VAL A 1 83 ? 1.287 8.850 -5.752 1.00 98.19 83 VAL A O 1
ATOM 654 N N . ALA A 1 84 ? 3.013 8.303 -7.060 1.00 98.19 84 ALA A N 1
ATOM 655 C CA . ALA A 1 84 ? 3.849 9.408 -6.590 1.00 98.19 84 ALA A CA 1
ATOM 656 C C . ALA A 1 84 ? 3.228 10.791 -6.877 1.00 98.19 84 ALA A C 1
ATOM 658 O O . ALA A 1 84 ? 3.345 11.704 -6.056 1.00 98.19 84 ALA A O 1
ATOM 659 N N . ARG A 1 85 ? 2.507 10.946 -7.999 1.00 98.06 85 ARG A N 1
ATOM 660 C CA . ARG A 1 85 ? 1.787 12.185 -8.356 1.00 98.06 85 ARG A CA 1
ATOM 661 C C . ARG A 1 85 ? 0.646 12.530 -7.403 1.00 98.06 85 ARG A C 1
ATOM 663 O O . ARG A 1 85 ? 0.323 13.711 -7.283 1.00 98.06 85 ARG A O 1
ATOM 670 N N . THR A 1 86 ? 0.087 11.550 -6.687 1.00 97.94 86 THR A N 1
ATOM 671 C CA . THR A 1 86 ? -0.914 11.805 -5.631 1.00 97.94 86 THR A CA 1
ATOM 672 C C . THR A 1 86 ? -0.340 12.586 -4.450 1.00 97.94 86 THR A C 1
ATOM 674 O O . THR A 1 86 ? -1.101 13.154 -3.672 1.00 97.94 86 THR A O 1
ATOM 677 N N . LYS A 1 87 ? 0.997 12.629 -4.315 1.00 97.81 87 LYS A N 1
ATOM 678 C CA . LYS A 1 87 ? 1.714 13.234 -3.183 1.00 97.81 87 LYS A CA 1
ATOM 679 C C . LYS A 1 87 ? 1.301 12.655 -1.824 1.00 97.81 87 LYS A C 1
ATOM 681 O O . LYS A 1 87 ? 1.385 13.356 -0.817 1.00 97.81 87 LYS A O 1
ATOM 686 N N . VAL A 1 88 ? 0.884 11.386 -1.803 1.00 98.38 88 VAL A N 1
ATOM 687 C CA . VAL A 1 88 ? 0.633 10.638 -0.567 1.00 98.38 88 VAL A CA 1
ATOM 688 C C . VAL A 1 88 ? 1.850 10.716 0.361 1.00 98.38 88 VAL A C 1
ATOM 690 O O . VAL A 1 88 ? 2.992 10.503 -0.059 1.00 98.38 88 VAL A O 1
ATOM 693 N N . GLY A 1 89 ? 1.603 11.061 1.619 1.00 98.38 89 GLY A N 1
ATOM 694 C CA . GLY A 1 89 ? 2.610 11.318 2.639 1.00 98.38 89 GLY A CA 1
ATOM 695 C C . GLY A 1 89 ? 2.344 10.561 3.936 1.00 98.38 89 GLY A C 1
ATOM 696 O O . GLY A 1 89 ? 1.320 9.909 4.111 1.00 98.38 89 GLY A O 1
ATOM 697 N N . ILE A 1 90 ? 3.294 10.653 4.868 1.00 98.38 90 ILE A N 1
ATOM 698 C CA . ILE A 1 90 ? 3.158 10.068 6.208 1.00 98.38 90 ILE A CA 1
ATOM 699 C C . ILE A 1 90 ? 1.960 10.698 6.928 1.00 98.38 90 ILE A C 1
ATOM 701 O O . ILE A 1 90 ? 1.771 11.913 6.881 1.00 98.38 90 ILE A O 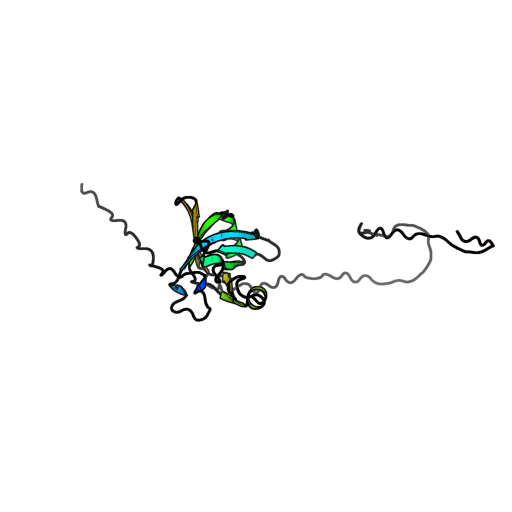1
ATOM 705 N N . GLY A 1 91 ? 1.180 9.867 7.617 1.00 98.00 91 GLY A N 1
ATOM 706 C CA . GLY A 1 91 ? -0.033 10.275 8.324 1.00 98.00 91 GLY A CA 1
ATOM 707 C C . GLY A 1 91 ? -1.285 10.305 7.450 1.00 98.00 91 GLY A C 1
ATOM 708 O O . GLY A 1 91 ? -2.378 10.419 7.999 1.00 98.00 91 GLY A O 1
ATOM 709 N N . ASP A 1 92 ? -1.151 10.152 6.129 1.00 98.56 92 ASP A N 1
ATOM 710 C CA . ASP A 1 92 ? -2.309 9.971 5.259 1.00 98.56 92 ASP A CA 1
ATOM 711 C C . ASP A 1 92 ? -2.945 8.608 5.479 1.00 98.56 92 ASP A C 1
ATOM 713 O O . ASP A 1 92 ? -2.273 7.601 5.719 1.00 98.56 92 ASP A O 1
ATOM 717 N N . GLU A 1 93 ? -4.260 8.587 5.348 1.00 98.56 93 GLU A N 1
ATOM 718 C CA . GLU A 1 93 ? -5.038 7.371 5.294 1.00 98.56 93 GLU A CA 1
ATOM 719 C C . GLU A 1 93 ? -5.154 6.890 3.850 1.00 98.56 93 GLU A C 1
ATOM 721 O O . GLU A 1 93 ? -5.317 7.662 2.903 1.00 98.56 93 GLU A O 1
ATOM 726 N N . VAL A 1 94 ? -5.079 5.579 3.682 1.00 98.44 94 VAL A N 1
ATOM 727 C CA . VAL A 1 94 ? -5.098 4.907 2.394 1.00 98.44 94 VAL A CA 1
ATOM 728 C C . VAL A 1 94 ? -6.137 3.802 2.440 1.00 98.44 94 VAL A C 1
ATOM 730 O O . VAL A 1 94 ? -6.109 2.943 3.316 1.00 98.44 94 VAL A O 1
ATOM 733 N N . THR A 1 95 ? -7.039 3.797 1.464 1.00 98.44 95 THR A N 1
ATOM 734 C CA . THR A 1 95 ? -7.794 2.593 1.101 1.00 98.44 95 THR A CA 1
ATOM 735 C C . THR A 1 95 ? -7.163 2.010 -0.152 1.00 98.44 95 THR A C 1
ATOM 737 O O . THR A 1 95 ? -7.128 2.678 -1.189 1.00 98.44 95 THR A O 1
ATOM 740 N N . LEU A 1 96 ? -6.644 0.788 -0.054 1.00 98.38 96 LEU A N 1
ATOM 741 C CA . LEU A 1 96 ? -5.989 0.091 -1.158 1.00 98.38 96 LEU A CA 1
ATOM 742 C C . LEU A 1 96 ? -6.762 -1.184 -1.485 1.00 98.38 96 LEU A C 1
ATOM 744 O O . LEU A 1 96 ? -7.028 -2.008 -0.608 1.00 98.38 96 LEU A O 1
ATOM 748 N N . TRP A 1 97 ? -7.127 -1.343 -2.752 1.00 98.12 97 TRP A N 1
ATOM 749 C CA . TRP A 1 97 ? -7.784 -2.547 -3.247 1.00 98.12 97 TRP A CA 1
ATOM 750 C C . TRP A 1 97 ? -6.730 -3.570 -3.659 1.00 98.12 97 TRP A C 1
ATOM 752 O O . TRP A 1 97 ? -5.704 -3.213 -4.237 1.00 98.12 97 TRP A O 1
ATOM 762 N N . LEU A 1 98 ? -6.987 -4.843 -3.367 1.00 97.44 98 LEU A N 1
ATOM 763 C CA . LEU A 1 98 ? -6.030 -5.923 -3.618 1.00 97.44 98 LEU A CA 1
ATOM 764 C C . LEU A 1 98 ? -6.098 -6.470 -5.054 1.00 97.44 98 LEU A C 1
ATOM 766 O O . LEU A 1 98 ? -5.296 -7.328 -5.420 1.00 97.44 98 LEU A O 1
ATOM 770 N N . ASP A 1 99 ? -7.010 -5.967 -5.892 1.00 95.81 99 ASP A N 1
ATOM 771 C CA . ASP A 1 99 ? -7.031 -6.317 -7.311 1.00 95.81 99 ASP A CA 1
ATOM 772 C C . ASP A 1 99 ? -5.754 -5.836 -8.017 1.00 95.81 99 ASP A C 1
ATOM 774 O O . ASP A 1 99 ? -5.461 -4.641 -8.085 1.00 95.81 99 ASP A O 1
ATOM 778 N N . GLY A 1 100 ? -4.991 -6.789 -8.552 1.00 94.69 100 GLY A N 1
ATOM 779 C CA . GLY A 1 100 ? -3.680 -6.546 -9.151 1.00 94.69 100 GLY A CA 1
ATOM 780 C C . GLY A 1 100 ? -2.492 -6.658 -8.194 1.00 94.69 100 GLY A C 1
ATOM 781 O O . GLY A 1 100 ? -1.363 -6.448 -8.644 1.00 94.69 100 GLY A O 1
ATOM 782 N N . ALA A 1 101 ? -2.711 -7.003 -6.920 1.00 97.00 101 ALA A N 1
ATOM 783 C CA . ALA A 1 101 ? -1.626 -7.212 -5.969 1.00 97.00 101 ALA A CA 1
ATOM 784 C C . ALA A 1 101 ? -0.877 -8.522 -6.259 1.00 97.00 101 ALA A C 1
ATOM 786 O O . ALA A 1 101 ? -1.474 -9.590 -6.413 1.00 97.00 101 ALA A O 1
ATOM 787 N N . ARG A 1 102 ? 0.453 -8.445 -6.288 1.00 97.12 102 ARG A N 1
ATOM 788 C CA . ARG A 1 102 ? 1.361 -9.591 -6.283 1.00 97.12 102 ARG A CA 1
ATOM 789 C C . ARG A 1 102 ? 2.011 -9.698 -4.911 1.00 97.12 102 ARG A C 1
ATOM 791 O O . ARG A 1 102 ? 2.558 -8.722 -4.409 1.00 97.12 102 ARG A O 1
ATOM 798 N N . TRP A 1 103 ? 1.979 -10.890 -4.341 1.00 97.00 103 TRP A N 1
ATOM 799 C CA . TRP A 1 103 ? 2.559 -11.182 -3.036 1.00 97.00 103 TRP A CA 1
ATOM 800 C C . TRP A 1 103 ? 4.024 -11.590 -3.201 1.00 97.00 103 TRP A C 1
ATOM 802 O O . TRP A 1 103 ? 4.342 -12.390 -4.085 1.00 97.00 103 TRP A O 1
ATOM 812 N N . THR A 1 104 ? 4.905 -11.046 -2.367 1.00 96.25 104 THR A N 1
ATOM 813 C CA . THR A 1 104 ? 6.316 -11.449 -2.278 1.00 96.25 104 THR A CA 1
ATOM 814 C C . THR A 1 104 ? 6.636 -11.781 -0.829 1.00 96.25 104 THR A C 1
ATOM 816 O O . THR A 1 104 ? 6.145 -11.110 0.073 1.00 96.25 104 THR A O 1
ATOM 819 N N . ASP A 1 105 ? 7.466 -12.790 -0.596 1.00 94.12 105 ASP A N 1
ATOM 820 C CA . ASP A 1 105 ? 7.959 -13.113 0.739 1.00 94.12 105 ASP A CA 1
ATOM 821 C C . ASP A 1 105 ? 8.760 -11.959 1.359 1.00 94.12 105 ASP A C 1
ATOM 823 O O . ASP A 1 105 ? 9.612 -11.354 0.704 1.00 94.12 105 ASP A O 1
ATOM 827 N N . ASN A 1 106 ? 8.517 -11.691 2.642 1.00 90.31 106 ASN A N 1
ATOM 828 C CA . ASN A 1 106 ? 9.304 -10.765 3.447 1.00 90.31 106 ASN A CA 1
ATOM 829 C C . ASN A 1 106 ? 10.123 -11.548 4.483 1.00 90.31 106 ASN A C 1
ATOM 831 O O . ASN A 1 106 ? 9.666 -11.832 5.593 1.00 90.31 106 ASN A O 1
ATOM 835 N N . GLU A 1 107 ? 11.350 -11.909 4.108 1.00 86.62 107 GLU A N 1
ATOM 836 C CA . GLU A 1 107 ? 12.253 -12.700 4.953 1.00 86.62 107 GLU A CA 1
ATOM 837 C C . GLU A 1 107 ? 12.642 -11.975 6.253 1.00 86.62 107 GLU A C 1
ATOM 839 O O . GLU A 1 107 ? 12.779 -12.610 7.298 1.00 86.62 107 GLU A O 1
ATOM 844 N N . GLU A 1 108 ? 12.741 -10.641 6.237 1.00 82.81 108 GLU A N 1
ATOM 845 C CA . GLU A 1 108 ? 13.040 -9.851 7.439 1.00 82.81 108 GLU A CA 1
ATOM 846 C C . GLU A 1 108 ? 11.907 -9.934 8.471 1.00 82.81 108 GLU A C 1
ATOM 848 O O . GLU A 1 108 ? 12.156 -10.113 9.668 1.00 82.81 108 GLU A O 1
ATOM 853 N N . ALA A 1 109 ? 10.656 -9.840 8.011 1.00 82.69 109 ALA A N 1
ATOM 854 C CA . ALA A 1 109 ? 9.481 -9.986 8.862 1.00 82.69 109 ALA A CA 1
ATOM 855 C C . ALA A 1 109 ? 9.325 -11.428 9.370 1.00 82.69 109 ALA A C 1
ATOM 857 O O . ALA A 1 109 ? 8.989 -11.632 10.537 1.00 82.69 109 ALA A O 1
ATOM 858 N N . LYS A 1 110 ? 9.638 -12.437 8.544 1.00 81.12 110 LYS A N 1
ATOM 859 C CA . LYS A 1 110 ? 9.642 -13.851 8.965 1.00 81.12 110 LYS A CA 1
ATOM 860 C C . LYS A 1 110 ? 10.701 -14.147 10.026 1.00 81.12 110 LYS A C 1
ATOM 862 O O . LYS A 1 110 ? 10.444 -14.924 10.944 1.00 81.12 110 LYS A O 1
ATOM 867 N N . ALA A 1 111 ? 11.870 -13.515 9.934 1.00 76.81 111 ALA A N 1
ATOM 868 C CA . ALA A 1 111 ? 12.965 -13.705 10.882 1.00 76.81 111 ALA A CA 1
ATOM 869 C C . ALA A 1 111 ? 12.698 -13.072 12.261 1.00 76.81 111 ALA A C 1
ATOM 871 O O . ALA A 1 111 ? 13.423 -13.347 13.216 1.00 76.81 111 ALA A O 1
ATOM 872 N N . THR A 1 112 ? 11.698 -12.195 12.401 1.00 70.44 112 THR A N 1
ATOM 873 C CA . THR A 1 112 ? 11.381 -11.538 13.677 1.00 70.44 112 THR A CA 1
ATOM 874 C C . THR A 1 112 ? 9.872 -11.515 13.927 1.00 70.44 112 THR A C 1
ATOM 876 O O . THR A 1 112 ? 9.181 -10.624 13.427 1.00 70.44 112 THR A O 1
ATOM 879 N N . PRO A 1 113 ? 9.346 -12.441 14.751 1.00 66.62 113 PRO A N 1
ATOM 880 C CA . PRO A 1 113 ? 7.937 -12.444 15.126 1.00 66.62 113 PRO A CA 1
ATOM 881 C C . PRO A 1 113 ? 7.486 -11.079 15.668 1.00 66.62 113 PRO A C 1
ATOM 883 O O . PRO A 1 113 ? 8.142 -10.495 16.531 1.00 66.62 113 PRO A O 1
ATOM 886 N N . GLY A 1 114 ? 6.366 -10.562 15.154 1.00 69.50 114 GLY A N 1
ATOM 887 C CA . GLY A 1 114 ? 5.782 -9.283 15.578 1.00 69.50 114 GLY A CA 1
ATOM 888 C C . GLY A 1 114 ? 6.290 -8.035 14.843 1.00 69.50 114 GLY A C 1
ATOM 889 O O . GLY A 1 114 ? 5.830 -6.937 15.160 1.00 69.50 114 GLY A O 1
ATOM 890 N N . ARG A 1 115 ? 7.196 -8.161 13.855 1.00 73.94 115 ARG A N 1
ATOM 891 C CA . ARG A 1 115 ? 7.713 -7.010 13.079 1.00 73.94 115 ARG A CA 1
ATOM 892 C C . ARG A 1 115 ? 6.939 -6.638 11.811 1.00 73.94 115 ARG A C 1
ATOM 894 O O . ARG A 1 115 ? 7.300 -5.654 11.173 1.00 73.94 115 ARG A O 1
ATOM 901 N N . GLY A 1 116 ? 5.869 -7.349 11.472 1.00 81.69 116 GLY A N 1
ATOM 902 C CA . GLY A 1 116 ? 5.047 -7.055 10.298 1.00 81.69 116 GLY A CA 1
ATOM 903 C C . GLY A 1 116 ? 4.502 -8.325 9.664 1.00 81.69 116 GLY A C 1
ATOM 904 O O . GLY A 1 116 ? 4.725 -9.425 10.168 1.00 81.69 116 GLY A O 1
ATOM 905 N N . LEU A 1 117 ? 3.766 -8.175 8.568 1.00 90.50 117 LEU A N 1
ATOM 906 C CA . LEU A 1 117 ? 3.345 -9.320 7.769 1.00 90.50 117 LEU A CA 1
ATOM 907 C C . LEU A 1 117 ? 4.546 -10.023 7.132 1.00 90.50 117 LEU A C 1
ATOM 909 O O . LEU A 1 117 ? 5.480 -9.355 6.697 1.00 90.50 117 LEU A O 1
ATOM 913 N N . PRO A 1 118 ? 4.491 -11.356 6.974 1.00 91.81 118 PRO A N 1
ATOM 914 C CA . PRO A 1 118 ? 5.536 -12.115 6.291 1.00 91.81 118 PRO A CA 1
ATOM 915 C C . PRO A 1 118 ? 5.513 -11.933 4.762 1.00 91.81 118 PRO A C 1
ATOM 917 O O . PRO A 1 118 ? 6.216 -12.654 4.055 1.00 91.81 118 PRO A O 1
ATOM 920 N N . TRP A 1 119 ? 4.717 -10.986 4.255 1.00 94.12 119 TRP A N 1
ATOM 921 C CA . TRP A 1 119 ? 4.524 -10.709 2.838 1.00 94.12 119 TRP A CA 1
ATOM 922 C C . TRP A 1 119 ? 4.579 -9.205 2.565 1.00 94.12 119 TRP A C 1
ATOM 924 O O . TRP A 1 119 ? 4.009 -8.415 3.320 1.00 94.12 119 TRP A O 1
ATOM 934 N N . ASP A 1 120 ? 5.161 -8.844 1.427 1.00 96.75 120 ASP A N 1
ATOM 935 C CA . ASP A 1 120 ? 5.057 -7.523 0.812 1.00 96.75 120 ASP A CA 1
ATOM 936 C C . ASP A 1 120 ? 4.073 -7.569 -0.367 1.00 96.75 120 ASP A C 1
ATOM 938 O O . ASP A 1 120 ? 3.927 -8.593 -1.048 1.00 96.75 120 ASP A O 1
ATOM 942 N N . LEU A 1 121 ? 3.414 -6.441 -0.642 1.00 98.19 121 LEU A N 1
ATOM 943 C CA . LEU A 1 121 ? 2.502 -6.296 -1.778 1.00 98.19 121 LEU A CA 1
ATOM 944 C C . LEU A 1 121 ? 3.152 -5.498 -2.902 1.00 98.19 121 LEU A C 1
ATOM 946 O O . LEU A 1 121 ? 3.687 -4.413 -2.687 1.00 98.19 121 LEU A O 1
ATOM 950 N N . HIS A 1 122 ? 3.055 -6.003 -4.124 1.00 98.44 122 HIS A N 1
ATOM 951 C CA . HIS A 1 122 ? 3.598 -5.368 -5.315 1.00 98.44 122 HIS A CA 1
ATOM 952 C C . HIS A 1 122 ? 2.496 -5.089 -6.330 1.00 98.44 122 HIS A C 1
ATOM 954 O O . HIS A 1 122 ? 1.699 -5.972 -6.637 1.00 98.44 122 HIS A O 1
ATOM 960 N N . PHE A 1 123 ? 2.484 -3.886 -6.899 1.00 98.19 123 PHE A N 1
ATOM 961 C CA . PHE A 1 123 ? 1.528 -3.506 -7.939 1.00 98.19 123 PHE A CA 1
ATOM 962 C C . PHE A 1 123 ? 2.251 -2.959 -9.170 1.00 98.19 123 PHE A C 1
ATOM 964 O O . PHE A 1 123 ? 3.053 -2.029 -9.079 1.00 98.19 123 PHE A O 1
ATOM 971 N N . GLU A 1 124 ? 1.957 -3.534 -10.335 1.00 95.75 124 GLU A N 1
ATOM 972 C CA . GLU A 1 124 ? 2.674 -3.224 -11.584 1.00 95.75 124 GLU A CA 1
ATOM 973 C C . GLU A 1 124 ? 1.735 -2.760 -12.709 1.00 95.75 124 GLU A C 1
ATOM 975 O O . GLU A 1 124 ? 2.067 -1.847 -13.466 1.00 95.75 124 GLU A O 1
ATOM 980 N N . LYS A 1 125 ? 0.550 -3.373 -12.824 1.00 93.62 125 LYS A N 1
ATOM 981 C CA . LYS A 1 125 ? -0.370 -3.178 -13.964 1.00 93.62 125 LYS A CA 1
ATOM 982 C C . LYS A 1 125 ? -1.708 -2.560 -13.579 1.00 93.62 125 LYS A C 1
ATOM 984 O O . LYS A 1 125 ? -2.304 -1.838 -14.379 1.00 93.62 125 LYS A O 1
ATOM 989 N N . ARG A 1 126 ? -2.190 -2.883 -12.381 1.00 95.69 126 ARG A N 1
ATOM 990 C CA . ARG A 1 126 ? -3.476 -2.442 -11.860 1.00 95.69 126 ARG A CA 1
ATOM 991 C C . ARG A 1 126 ? -3.287 -1.943 -10.443 1.00 95.69 126 ARG A C 1
ATOM 993 O O . ARG A 1 126 ? -2.594 -2.593 -9.674 1.00 95.69 126 ARG A O 1
ATOM 1000 N N . VAL A 1 127 ? -3.867 -0.791 -10.145 1.00 97.25 127 VAL A N 1
ATOM 1001 C CA . VAL A 1 127 ? -3.908 -0.188 -8.811 1.00 97.25 127 VAL A CA 1
ATOM 1002 C C . VAL A 1 127 ? -5.233 0.528 -8.706 1.00 97.25 127 VAL A C 1
ATOM 1004 O O . VAL A 1 127 ? -5.556 1.337 -9.571 1.00 97.25 127 VAL A O 1
ATOM 1007 N N . LYS A 1 128 ? -5.963 0.289 -7.625 1.00 97.94 128 LYS A N 1
ATOM 1008 C CA . LYS A 1 128 ? -7.022 1.189 -7.189 1.00 97.94 128 LYS A CA 1
ATOM 1009 C C . LYS A 1 128 ? -6.674 1.648 -5.784 1.00 97.94 128 LYS A C 1
ATOM 1011 O O . LYS A 1 128 ? -6.391 0.818 -4.923 1.00 97.94 128 LYS A O 1
ATOM 1016 N N . LEU A 1 129 ? -6.606 2.959 -5.594 1.00 97.81 129 LEU A N 1
ATOM 1017 C CA . LEU A 1 129 ? -6.097 3.620 -4.397 1.00 97.81 129 LEU A CA 1
ATOM 1018 C C . LEU A 1 129 ? -6.940 4.865 -4.119 1.00 97.81 129 LEU A C 1
ATOM 1020 O O . LEU A 1 129 ? -7.212 5.653 -5.023 1.00 97.81 129 LEU A O 1
ATOM 1024 N N . LYS A 1 130 ? -7.297 5.080 -2.857 1.00 98.50 130 LYS A N 1
ATOM 1025 C CA . LYS A 1 130 ? -7.901 6.322 -2.374 1.00 98.50 130 LYS A CA 1
ATOM 1026 C C . LYS A 1 130 ? -7.077 6.830 -1.202 1.00 98.50 130 LYS A C 1
ATOM 1028 O O . LYS A 1 130 ? -6.825 6.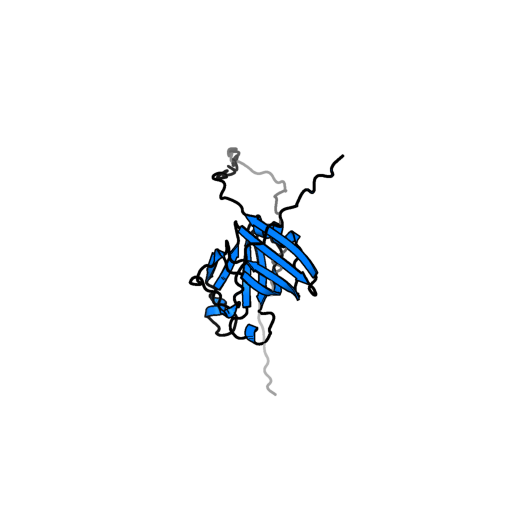069 -0.270 1.00 98.50 130 LYS A O 1
ATOM 1033 N N . VAL A 1 131 ? -6.687 8.097 -1.261 1.00 98.62 131 VAL A N 1
ATOM 1034 C CA . VAL A 1 131 ? -5.904 8.785 -0.232 1.00 98.62 131 VAL A CA 1
ATOM 1035 C C . VAL A 1 131 ? -6.793 9.809 0.458 1.00 98.62 131 VAL A C 1
ATOM 1037 O O . VAL A 1 131 ? -7.433 10.628 -0.209 1.00 98.62 131 VAL A O 1
ATOM 1040 N N . THR A 1 132 ? -6.834 9.767 1.783 1.00 98.50 132 THR A N 1
ATOM 1041 C CA . THR A 1 132 ? -7.607 10.682 2.622 1.00 98.50 132 THR A CA 1
ATOM 1042 C C . THR A 1 132 ? -6.746 11.304 3.712 1.00 98.50 132 THR A C 1
ATOM 1044 O O . THR A 1 132 ? -5.788 10.700 4.191 1.00 98.50 132 THR A O 1
ATOM 1047 N N . ARG A 1 133 ? -7.101 12.517 4.133 1.00 97.12 133 ARG A N 1
ATOM 1048 C CA . ARG A 1 133 ? -6.516 13.188 5.299 1.00 97.12 133 ARG A CA 1
ATOM 1049 C C . ARG A 1 133 ? -7.622 13.924 6.031 1.00 97.12 133 ARG A C 1
ATOM 1051 O O . ARG A 1 133 ? -8.367 14.668 5.407 1.00 97.12 133 ARG A O 1
ATOM 1058 N N . SER A 1 134 ? -7.754 13.700 7.336 1.00 94.25 134 SER A N 1
ATOM 1059 C CA . SER A 1 134 ? -8.818 14.3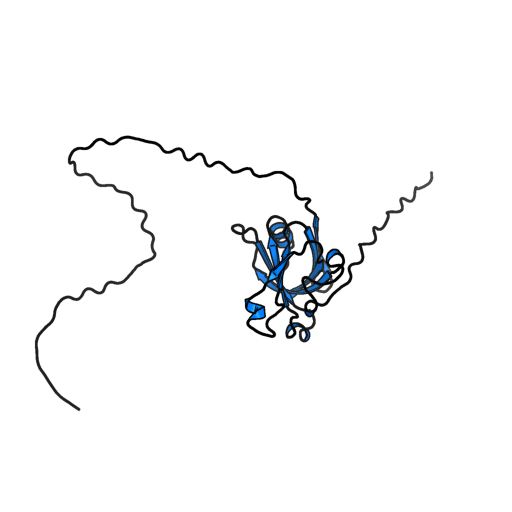19 8.144 1.00 94.25 134 SER A CA 1
ATOM 1060 C C . SER A 1 134 ? -10.223 14.105 7.554 1.00 94.25 134 SER A C 1
ATOM 1062 O O . SER A 1 134 ? -11.053 15.006 7.570 1.00 94.25 134 SER A O 1
ATOM 1064 N N . SER A 1 135 ? -10.491 12.905 7.026 1.00 91.75 135 SER A N 1
ATOM 1065 C CA . SER A 1 135 ? -11.723 12.537 6.297 1.00 91.75 135 SER A CA 1
ATOM 1066 C C . SER A 1 135 ? -11.936 13.203 4.927 1.00 91.75 135 SER A C 1
ATOM 1068 O O . SER A 1 135 ? -12.885 12.848 4.227 1.00 91.75 135 SER A O 1
ATOM 1070 N N . GLU A 1 136 ? -11.056 14.102 4.487 1.00 96.94 136 GLU A N 1
ATOM 1071 C CA . GLU A 1 136 ? -11.110 14.697 3.150 1.00 96.94 136 GLU A CA 1
ATOM 1072 C C . GLU A 1 136 ? -10.392 13.810 2.128 1.00 96.94 136 GLU A C 1
ATOM 1074 O O . GLU A 1 136 ? -9.319 13.269 2.395 1.00 96.94 136 GLU A O 1
ATOM 1079 N N . CYS A 1 137 ? -10.979 13.649 0.939 1.00 97.38 137 CYS A N 1
ATOM 1080 C CA . CYS A 1 137 ? -10.371 12.888 -0.151 1.00 97.38 137 CYS A CA 1
ATOM 1081 C C . CYS A 1 137 ? -9.325 13.739 -0.877 1.00 97.38 137 CYS A C 1
ATOM 1083 O O . CYS A 1 137 ? -9.680 14.675 -1.587 1.00 97.38 137 CYS A O 1
ATOM 1085 N N . LEU A 1 138 ? -8.049 13.372 -0.743 1.00 97.50 138 LEU A N 1
ATOM 1086 C CA . LEU A 1 138 ? -6.937 14.055 -1.407 1.00 97.50 138 LEU A CA 1
ATOM 1087 C C . LEU A 1 138 ? -6.742 13.569 -2.844 1.00 97.50 138 LEU A C 1
ATOM 1089 O O . LEU A 1 138 ? -6.476 14.363 -3.743 1.00 97.50 138 LEU A O 1
ATOM 1093 N N . ALA A 1 139 ? -6.865 12.259 -3.062 1.00 97.75 139 ALA A N 1
ATOM 1094 C CA . ALA A 1 139 ? -6.696 11.649 -4.374 1.00 97.75 139 ALA A CA 1
ATOM 1095 C C . ALA A 1 139 ? -7.478 10.338 -4.478 1.00 97.75 139 ALA A C 1
ATOM 1097 O O . ALA A 1 139 ? -7.567 9.569 -3.521 1.00 97.75 139 ALA A O 1
ATOM 1098 N N . THR A 1 140 ? -8.004 10.057 -5.668 1.00 97.75 140 THR A N 1
ATOM 1099 C CA . THR A 1 140 ? -8.492 8.730 -6.055 1.00 97.75 140 THR A CA 1
ATOM 1100 C C . THR A 1 140 ? -7.812 8.352 -7.361 1.00 97.75 140 THR A C 1
ATOM 1102 O O . THR A 1 140 ? -7.810 9.135 -8.308 1.00 97.75 140 THR A O 1
ATOM 1105 N N . LEU A 1 141 ? -7.204 7.173 -7.389 1.00 97.31 141 LEU A N 1
ATOM 1106 C CA . LEU A 1 141 ? -6.430 6.661 -8.507 1.00 97.31 141 LEU A CA 1
ATOM 1107 C C . LEU A 1 141 ? -6.956 5.280 -8.881 1.00 97.31 141 LEU A C 1
ATOM 1109 O O . LEU A 1 141 ? -7.026 4.392 -8.034 1.00 97.31 141 LEU A O 1
ATOM 1113 N N . GLU A 1 142 ? -7.281 5.097 -10.156 1.00 97.00 142 GLU A N 1
ATOM 1114 C CA . GLU A 1 142 ? -7.661 3.807 -10.721 1.00 97.00 142 GLU A CA 1
ATOM 1115 C C . GLU A 1 142 ? -6.896 3.588 -12.028 1.00 97.00 142 GLU A C 1
ATOM 1117 O O . GLU A 1 142 ? -7.088 4.285 -13.021 1.00 97.00 142 GLU A O 1
ATOM 1122 N N . ILE A 1 143 ? -5.978 2.628 -12.003 1.00 95.94 143 ILE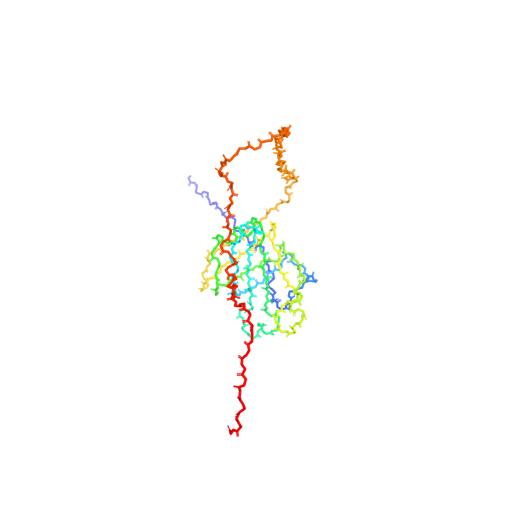 A N 1
ATOM 1123 C CA . ILE A 1 143 ? -5.140 2.235 -13.129 1.00 95.94 143 ILE A CA 1
ATOM 1124 C C . ILE A 1 143 ? -5.524 0.816 -13.497 1.00 95.94 143 ILE A C 1
ATOM 1126 O O . ILE A 1 143 ? -5.479 -0.074 -12.653 1.00 95.94 143 ILE A O 1
ATOM 1130 N N . ASN A 1 144 ? -5.818 0.587 -14.772 1.00 93.88 144 ASN A N 1
ATOM 1131 C CA . ASN A 1 144 ? -6.005 -0.747 -15.321 1.00 93.88 144 ASN A CA 1
ATOM 1132 C C . ASN A 1 144 ? -5.308 -0.838 -16.681 1.00 93.88 144 ASN A C 1
ATOM 1134 O O . ASN A 1 144 ? -5.898 -0.540 -17.720 1.00 93.88 144 ASN A O 1
ATOM 1138 N N . ARG A 1 145 ? -4.024 -1.210 -16.685 1.00 83.88 145 ARG A N 1
ATOM 1139 C CA . ARG A 1 145 ? -3.305 -1.473 -17.934 1.00 83.88 145 ARG A CA 1
ATOM 1140 C C . ARG A 1 145 ? -3.453 -2.935 -18.328 1.00 83.88 145 ARG A C 1
ATOM 1142 O O . ARG A 1 145 ? -2.970 -3.832 -17.637 1.00 83.88 145 ARG A O 1
ATOM 1149 N N . SER A 1 146 ? -4.058 -3.160 -19.491 1.00 71.75 146 SER A N 1
ATOM 1150 C CA . SER A 1 146 ? -3.928 -4.434 -20.195 1.00 71.75 146 SER A CA 1
ATOM 1151 C C . SER A 1 146 ? -2.451 -4.662 -20.557 1.00 71.75 146 SER A C 1
ATOM 1153 O O . SER A 1 146 ? -1.766 -3.694 -20.909 1.00 71.75 146 SER A O 1
ATOM 1155 N N . PRO A 1 147 ? -1.917 -5.896 -20.472 1.00 58.28 147 PRO A N 1
ATOM 1156 C CA . PRO A 1 147 ? -0.604 -6.189 -21.025 1.00 58.28 147 PRO A CA 1
ATOM 1157 C C . PRO A 1 147 ? -0.654 -5.945 -22.538 1.00 58.28 147 PRO A C 1
ATOM 1159 O O . PRO A 1 147 ? -1.187 -6.756 -23.290 1.00 58.28 147 PRO A O 1
ATOM 1162 N N . SER A 1 148 ? -0.121 -4.810 -22.998 1.00 50.53 148 SER A N 1
ATOM 1163 C CA . SER A 1 148 ? 0.090 -4.612 -24.430 1.00 50.53 148 SER A CA 1
ATOM 1164 C C . SER A 1 148 ? 1.091 -5.682 -24.906 1.00 50.53 148 SER A C 1
ATOM 1166 O O . SER A 1 148 ? 2.105 -5.904 -24.236 1.00 50.53 148 SER A O 1
ATOM 1168 N N . PRO A 1 149 ? 0.856 -6.359 -26.042 1.00 52.00 149 PRO A N 1
ATOM 1169 C CA . PRO A 1 149 ? 1.790 -7.352 -26.570 1.00 52.00 149 PRO A CA 1
ATOM 1170 C C . PRO A 1 149 ? 3.070 -6.747 -27.180 1.00 52.00 149 PRO A C 1
ATOM 1172 O O . PRO A 1 149 ? 3.768 -7.437 -27.922 1.00 52.00 149 PRO A O 1
ATOM 1175 N N . ARG A 1 150 ? 3.423 -5.477 -26.920 1.00 48.75 150 ARG A N 1
ATOM 1176 C CA . ARG A 1 150 ? 4.516 -4.827 -27.655 1.00 48.75 150 ARG A CA 1
ATOM 1177 C C . ARG A 1 150 ? 5.290 -3.801 -26.832 1.00 48.75 150 ARG A C 1
ATOM 1179 O O . ARG A 1 150 ? 4.835 -2.681 -26.644 1.00 48.75 150 ARG A O 1
ATOM 1186 N N . ALA A 1 151 ? 6.487 -4.210 -26.414 1.00 47.59 151 ALA A N 1
ATOM 1187 C CA . ALA A 1 151 ? 7.739 -3.473 -26.613 1.00 47.59 151 ALA A CA 1
ATOM 1188 C C . ALA A 1 151 ? 8.920 -4.344 -26.142 1.00 47.59 151 ALA A C 1
ATOM 1190 O O . ALA A 1 151 ? 9.563 -4.073 -25.134 1.00 47.59 151 ALA A O 1
ATOM 1191 N N . LYS A 1 152 ? 9.224 -5.408 -26.897 1.00 45.97 152 LYS A N 1
ATOM 1192 C CA . LYS A 1 152 ? 10.615 -5.867 -27.023 1.00 45.97 152 LYS A CA 1
ATOM 1193 C C . LYS A 1 152 ? 11.297 -4.977 -28.064 1.00 45.97 152 LYS A C 1
ATOM 1195 O O . LYS A 1 152 ? 11.697 -5.455 -29.118 1.00 45.97 152 LYS A O 1
ATOM 1200 N N . GLU A 1 153 ? 11.363 -3.677 -27.815 1.00 48.28 153 GLU A N 1
ATOM 1201 C CA . GLU A 1 153 ? 12.342 -2.848 -28.508 1.00 48.28 153 GLU A CA 1
ATOM 1202 C C . GLU A 1 153 ? 13.608 -2.949 -27.675 1.00 48.28 153 GLU A C 1
ATOM 1204 O O . GLU A 1 153 ? 13.848 -2.191 -26.738 1.00 48.28 153 GLU A O 1
ATOM 1209 N N . ALA A 1 154 ? 14.381 -3.994 -27.973 1.00 44.03 154 ALA A N 1
ATOM 1210 C CA . ALA A 1 154 ? 15.797 -3.961 -27.691 1.00 44.03 154 ALA A CA 1
ATOM 1211 C C . ALA A 1 154 ? 16.328 -2.722 -28.414 1.00 44.03 154 ALA A C 1
ATOM 1213 O O . ALA A 1 154 ? 16.384 -2.692 -29.642 1.00 44.03 154 ALA A O 1
ATOM 1214 N N . ILE A 1 155 ? 16.650 -1.680 -27.651 1.00 47.25 155 ILE A N 1
ATOM 1215 C CA . ILE A 1 155 ? 17.492 -0.597 -28.134 1.00 47.25 155 ILE A CA 1
ATOM 1216 C C . ILE A 1 155 ? 18.824 -1.276 -28.447 1.00 47.25 155 ILE A C 1
ATOM 1218 O O . ILE A 1 155 ? 19.609 -1.579 -27.549 1.00 47.25 155 ILE A O 1
ATOM 1222 N N . ALA A 1 156 ? 19.026 -1.628 -29.715 1.00 40.66 156 ALA A N 1
ATOM 1223 C CA . ALA A 1 156 ? 20.324 -2.013 -30.220 1.00 40.66 156 ALA A CA 1
ATOM 1224 C C . ALA A 1 156 ? 21.189 -0.754 -30.138 1.00 40.66 156 ALA A C 1
ATOM 1226 O O . ALA A 1 156 ? 21.106 0.129 -30.986 1.00 40.66 156 ALA A O 1
ATOM 1227 N N . PHE A 1 157 ? 21.971 -0.634 -29.068 1.00 45.25 157 PHE A N 1
ATOM 1228 C CA . PHE A 1 157 ? 23.094 0.287 -29.061 1.00 45.25 157 PHE A CA 1
ATOM 1229 C C . PHE A 1 157 ? 24.100 -0.276 -30.062 1.00 45.25 157 PHE A C 1
ATOM 1231 O O . PHE A 1 157 ? 24.837 -1.216 -29.759 1.00 45.25 157 PHE A O 1
ATOM 1238 N N . GLU A 1 158 ? 24.070 0.248 -31.285 1.00 42.72 158 GLU A N 1
ATOM 1239 C CA . GLU A 1 158 ? 25.097 0.004 -32.289 1.00 42.72 158 GLU A CA 1
ATOM 1240 C C . GLU A 1 158 ? 26.423 0.513 -31.709 1.00 42.72 158 GLU A C 1
ATOM 1242 O O . GLU A 1 158 ? 26.698 1.711 -31.649 1.00 42.72 158 GLU A O 1
ATOM 1247 N N . THR A 1 159 ? 27.223 -0.410 -31.175 1.00 41.53 159 THR A N 1
ATOM 1248 C CA . THR A 1 159 ? 28.577 -0.106 -30.716 1.00 41.53 159 THR A CA 1
ATOM 1249 C C . THR A 1 159 ? 29.440 0.004 -31.962 1.00 41.53 159 THR A C 1
ATOM 1251 O O . THR A 1 159 ? 29.951 -0.992 -32.470 1.00 41.53 159 THR A O 1
ATOM 1254 N N . VAL A 1 160 ? 29.570 1.218 -32.489 1.00 41.53 160 VAL A N 1
ATOM 1255 C CA . VAL A 1 160 ? 30.554 1.523 -33.528 1.00 41.53 160 VAL A CA 1
ATOM 1256 C C . VAL A 1 160 ? 31.932 1.468 -32.869 1.00 41.53 160 VAL A C 1
ATOM 1258 O O . VAL A 1 160 ? 32.314 2.371 -32.130 1.00 41.53 160 VAL A O 1
ATOM 1261 N N . ILE A 1 161 ? 32.664 0.375 -33.084 1.00 49.25 161 ILE A N 1
ATOM 1262 C CA . ILE A 1 161 ? 34.087 0.287 -32.745 1.00 49.25 161 ILE A CA 1
ATOM 1263 C C . ILE A 1 161 ? 34.865 0.899 -33.916 1.00 49.25 161 ILE A C 1
ATOM 1265 O O . ILE A 1 161 ? 34.847 0.314 -35.002 1.00 49.25 161 ILE A O 1
ATOM 1269 N N . PRO A 1 162 ? 35.581 2.024 -33.753 1.00 41.34 162 PRO A N 1
ATOM 1270 C CA . PRO A 1 162 ? 36.593 2.399 -34.724 1.00 41.34 162 PRO A CA 1
ATOM 1271 C C . PRO A 1 162 ? 37.829 1.511 -34.521 1.00 41.34 162 PRO A C 1
ATOM 1273 O O . PRO A 1 162 ? 38.572 1.644 -33.551 1.00 41.34 162 PRO A O 1
ATOM 1276 N N . VAL A 1 163 ? 38.034 0.574 -35.450 1.00 46.09 163 VAL A N 1
ATOM 1277 C CA . VAL A 1 163 ? 39.339 -0.048 -35.697 1.00 46.09 163 VAL A CA 1
ATOM 1278 C C . VAL A 1 163 ? 40.228 1.008 -36.342 1.00 46.09 163 VAL A C 1
ATOM 1280 O O . VAL A 1 163 ? 39.969 1.426 -37.470 1.00 46.09 163 VAL A O 1
ATOM 1283 N N . THR A 1 164 ? 41.304 1.395 -35.662 1.00 42.97 164 THR A N 1
ATOM 1284 C CA . THR A 1 164 ? 42.402 2.129 -36.296 1.00 42.97 164 THR A CA 1
ATOM 1285 C C . THR A 1 164 ? 43.720 1.493 -35.882 1.00 42.97 164 THR A C 1
ATOM 1287 O O . THR A 1 164 ? 43.984 1.275 -34.701 1.00 42.97 164 THR A O 1
ATOM 1290 N N . GLY A 1 165 ? 44.484 1.091 -36.896 1.00 38.03 165 GLY A N 1
ATOM 1291 C CA . GLY A 1 165 ? 45.622 0.192 -36.803 1.00 38.03 165 GLY A CA 1
ATOM 1292 C C . GLY A 1 165 ? 46.842 0.744 -36.071 1.00 38.03 165 GLY A C 1
ATOM 1293 O O . GLY A 1 165 ? 47.051 1.945 -35.931 1.00 38.03 165 GLY A O 1
ATOM 1294 N N . ILE A 1 166 ? 47.668 -0.203 -35.639 1.00 43.44 166 ILE A N 1
ATOM 1295 C CA . ILE A 1 166 ? 49.008 0.006 -35.097 1.00 43.44 166 ILE A CA 1
ATOM 1296 C C . ILE A 1 166 ? 49.931 0.476 -36.233 1.00 43.44 166 ILE A C 1
ATOM 1298 O O . ILE A 1 166 ? 49.920 -0.122 -37.311 1.00 43.44 166 ILE A O 1
ATOM 1302 N N . PRO A 1 167 ? 50.817 1.445 -35.961 1.00 38.59 167 PRO A N 1
ATOM 1303 C CA . PRO A 1 167 ? 52.216 1.209 -36.291 1.00 38.59 167 PRO A CA 1
ATOM 1304 C C . PRO A 1 167 ? 53.133 1.475 -35.091 1.00 38.59 167 PRO A C 1
ATOM 1306 O O . PRO A 1 167 ? 52.963 2.410 -34.313 1.00 38.59 167 PRO A O 1
ATOM 1309 N N . ARG A 1 168 ? 54.127 0.599 -34.953 1.00 36.16 168 ARG A N 1
ATOM 1310 C CA . ARG A 1 168 ? 55.254 0.706 -34.029 1.00 36.16 168 ARG A CA 1
ATOM 1311 C C . ARG A 1 168 ? 56.349 1.534 -34.701 1.00 36.16 168 ARG A C 1
ATOM 1313 O O . ARG A 1 168 ? 56.784 1.121 -35.769 1.00 36.16 168 ARG A O 1
ATOM 1320 N N . ALA A 1 169 ? 56.812 2.604 -34.052 1.00 35.22 169 ALA A N 1
ATOM 1321 C CA . ALA A 1 169 ? 58.223 2.863 -33.716 1.00 35.22 169 ALA A CA 1
ATOM 1322 C C . ALA A 1 169 ? 58.484 4.345 -33.367 1.00 35.22 169 ALA A C 1
ATOM 1324 O O . ALA A 1 169 ? 58.145 5.234 -34.135 1.00 35.22 169 ALA A O 1
ATOM 1325 N N . GLU A 1 170 ? 59.171 4.502 -32.230 1.00 36.41 170 GLU A N 1
ATOM 1326 C CA . GLU A 1 170 ? 60.219 5.486 -31.906 1.00 36.41 170 GLU A CA 1
ATOM 1327 C C . GLU A 1 170 ? 59.861 6.882 -31.357 1.00 36.41 170 GLU A C 1
ATOM 1329 O O . GLU A 1 170 ? 59.215 7.709 -31.991 1.00 36.41 170 GLU A O 1
ATOM 1334 N N . ASP A 1 171 ? 60.331 7.053 -30.108 1.00 39.44 171 ASP A N 1
ATOM 1335 C CA . ASP A 1 171 ? 60.800 8.243 -29.391 1.00 39.44 171 ASP A CA 1
ATOM 1336 C C . ASP A 1 171 ? 60.469 9.593 -30.000 1.00 39.44 171 ASP A C 1
ATOM 1338 O O . ASP A 1 171 ? 61.136 9.969 -30.944 1.00 39.44 171 ASP A O 1
ATOM 1342 N N . HIS A 1 172 ? 59.606 10.372 -29.336 1.00 37.03 172 HIS A N 1
ATOM 1343 C CA . HIS A 1 172 ? 59.811 11.805 -29.100 1.00 37.03 172 HIS A CA 1
ATOM 1344 C C . HIS A 1 172 ? 59.015 12.253 -27.860 1.00 37.03 172 HIS A C 1
ATOM 1346 O O . HIS A 1 172 ? 57.825 11.986 -27.708 1.00 37.03 172 HIS A O 1
ATOM 1352 N N . THR A 1 173 ? 59.719 12.938 -26.964 1.00 42.03 173 THR A N 1
ATOM 1353 C CA . THR A 1 173 ? 59.242 13.712 -25.811 1.00 42.03 173 THR A CA 1
ATOM 1354 C C . THR A 1 173 ? 58.059 14.626 -26.141 1.00 42.03 173 THR A C 1
ATOM 1356 O O . THR A 1 173 ? 58.144 15.420 -27.075 1.00 42.03 173 THR A O 1
ATOM 1359 N N . GLY A 1 174 ? 57.013 14.594 -25.314 1.00 36.03 174 GLY A N 1
ATOM 1360 C CA . GLY A 1 174 ? 55.919 15.562 -25.370 1.00 36.03 174 GLY A CA 1
ATOM 1361 C C . GLY A 1 174 ? 54.695 15.072 -24.611 1.00 36.03 174 GLY A C 1
ATOM 1362 O O . GLY A 1 174 ? 53.970 14.207 -25.087 1.00 36.03 174 GLY A O 1
ATOM 1363 N N . GLU A 1 175 ? 54.513 15.603 -23.407 1.00 48.62 175 GLU A N 1
ATOM 1364 C CA . GLU A 1 175 ? 53.358 15.390 -22.541 1.00 48.62 175 GLU A CA 1
ATOM 1365 C C . GLU A 1 175 ? 52.027 15.637 -23.262 1.00 48.62 175 GLU A C 1
ATOM 1367 O O . GLU A 1 175 ? 51.877 16.622 -23.979 1.00 48.62 175 GLU A O 1
ATOM 1372 N N . LEU A 1 176 ? 51.055 14.758 -23.012 1.00 46.19 176 LEU A N 1
ATOM 1373 C CA . LEU A 1 176 ? 49.737 15.076 -22.445 1.00 46.19 176 LEU A CA 1
ATOM 1374 C C . LEU A 1 176 ? 48.899 13.796 -22.506 1.00 46.19 176 LEU A C 1
ATOM 1376 O O . LEU A 1 176 ? 48.384 13.409 -23.554 1.00 46.19 176 LEU A O 1
ATOM 1380 N N . ARG A 1 177 ? 48.807 13.101 -21.370 1.00 43.41 177 ARG A N 1
ATOM 1381 C CA . ARG A 1 177 ? 47.974 11.912 -21.210 1.00 43.41 177 ARG A CA 1
ATOM 1382 C C . ARG A 1 177 ? 46.809 12.258 -20.292 1.00 43.41 177 ARG A C 1
ATOM 1384 O O . ARG A 1 177 ? 47.019 12.799 -19.210 1.00 43.41 177 ARG A O 1
ATOM 1391 N N . ASP A 1 178 ? 45.610 11.924 -20.754 1.00 51.81 178 ASP A N 1
ATOM 1392 C CA . ASP A 1 178 ? 44.384 11.824 -19.968 1.00 51.81 178 ASP A CA 1
ATOM 1393 C C . ASP A 1 178 ? 44.627 11.187 -18.598 1.00 51.81 178 ASP A C 1
ATOM 1395 O O . ASP A 1 178 ? 45.155 10.073 -18.528 1.00 51.81 178 ASP A O 1
ATOM 1399 N N . GLN A 1 179 ? 44.111 11.801 -17.532 1.00 46.03 179 GLN A N 1
ATOM 1400 C CA . GLN A 1 179 ? 43.614 11.017 -16.405 1.00 46.03 179 GLN A CA 1
ATOM 1401 C C . GLN A 1 179 ? 42.583 11.807 -15.589 1.00 46.03 179 GLN A C 1
ATOM 1403 O O . GLN A 1 179 ? 42.912 12.698 -14.812 1.00 46.03 179 GLN A O 1
ATOM 1408 N N . TRP A 1 180 ? 41.304 11.464 -15.758 1.00 53.41 180 TRP A N 1
ATOM 1409 C CA . TRP A 1 180 ? 40.264 11.806 -14.788 1.00 53.41 180 TRP A CA 1
ATOM 1410 C C . TRP A 1 180 ? 40.559 11.036 -13.492 1.00 53.41 180 TRP A C 1
ATOM 1412 O O . TRP A 1 180 ? 40.298 9.836 -13.400 1.00 53.41 180 TRP A O 1
ATOM 1422 N N . GLU A 1 181 ? 41.136 11.703 -12.495 1.00 50.78 181 GLU A N 1
ATOM 1423 C CA . GLU A 1 181 ? 41.349 11.126 -11.166 1.00 50.78 181 GLU A CA 1
ATOM 1424 C C . GLU A 1 181 ? 40.100 11.312 -10.289 1.00 50.78 181 GLU A C 1
ATOM 1426 O O . GLU A 1 181 ? 39.567 12.410 -10.135 1.00 50.78 181 GLU A O 1
ATOM 1431 N N . SER A 1 182 ? 39.599 10.211 -9.720 1.00 51.94 182 SER A N 1
ATOM 1432 C CA . SER A 1 182 ? 38.447 10.216 -8.809 1.00 51.94 182 SER A CA 1
ATOM 1433 C C . SER A 1 182 ? 38.883 10.592 -7.380 1.00 51.94 182 SER A C 1
ATOM 1435 O O . SER A 1 182 ? 39.831 9.994 -6.867 1.00 51.94 182 SER A O 1
ATOM 1437 N N . PRO A 1 183 ? 38.191 11.510 -6.675 1.00 58.12 183 PRO A N 1
ATOM 1438 C CA . PRO A 1 183 ? 38.686 12.143 -5.447 1.00 58.12 183 PRO A CA 1
ATOM 1439 C C . PRO A 1 183 ? 38.365 11.328 -4.183 1.00 58.12 183 PRO A C 1
ATOM 1441 O O . PRO A 1 183 ? 37.847 11.864 -3.204 1.00 58.12 183 PRO A O 1
ATOM 1444 N N . ALA A 1 184 ? 38.605 10.017 -4.198 1.00 55.12 184 ALA A N 1
ATOM 1445 C CA . ALA A 1 184 ? 38.032 9.132 -3.183 1.00 55.12 184 ALA A CA 1
ATOM 1446 C C . ALA A 1 184 ? 39.013 8.196 -2.474 1.00 55.12 184 ALA A C 1
ATOM 1448 O O . ALA A 1 184 ? 38.547 7.260 -1.850 1.00 55.12 184 ALA A O 1
ATOM 1449 N N . PHE A 1 185 ? 40.332 8.426 -2.487 1.00 58.38 185 PHE A N 1
ATOM 1450 C CA . PHE A 1 185 ? 41.247 7.691 -1.594 1.00 58.38 185 PHE A CA 1
ATOM 1451 C C . PHE A 1 185 ? 42.476 8.520 -1.198 1.00 58.38 185 PHE A C 1
ATOM 1453 O O . PHE A 1 185 ? 43.603 8.193 -1.560 1.00 58.38 185 PHE A O 1
ATOM 1460 N N . LEU A 1 186 ? 42.291 9.560 -0.377 1.00 47.41 186 LEU A N 1
ATOM 1461 C CA . LEU A 1 186 ? 43.396 10.122 0.409 1.00 47.41 186 LEU A CA 1
ATOM 1462 C C . LEU A 1 186 ? 43.767 9.134 1.527 1.00 47.41 186 LEU A C 1
ATOM 1464 O O . LEU A 1 186 ? 43.390 9.289 2.687 1.00 47.41 186 LEU A O 1
ATOM 1468 N N . ARG A 1 187 ? 44.499 8.076 1.172 1.00 50.69 187 ARG A N 1
ATOM 1469 C CA . ARG A 1 187 ? 45.237 7.275 2.151 1.00 50.69 187 ARG A CA 1
ATOM 1470 C C . ARG A 1 187 ? 46.495 8.059 2.507 1.00 50.69 187 ARG A C 1
ATOM 1472 O O . ARG A 1 187 ? 47.430 8.122 1.718 1.00 50.69 187 ARG A O 1
ATOM 1479 N N . SER A 1 188 ? 46.511 8.672 3.689 1.00 54.22 188 SER A N 1
ATOM 1480 C CA . SER A 1 188 ? 47.736 9.234 4.259 1.00 54.22 188 SER A CA 1
ATOM 1481 C C . SER A 1 188 ? 48.723 8.089 4.509 1.00 54.22 188 SER A C 1
ATOM 1483 O O . SER A 1 188 ? 48.607 7.352 5.487 1.00 54.22 188 SER A O 1
ATOM 1485 N N . ALA A 1 189 ? 49.670 7.900 3.594 1.00 49.16 189 ALA A N 1
ATOM 1486 C CA . ALA A 1 189 ? 50.831 7.059 3.827 1.00 49.16 189 ALA A CA 1
ATOM 1487 C C . ALA A 1 189 ? 51.834 7.873 4.654 1.00 49.16 189 ALA A C 1
ATOM 1489 O O . ALA A 1 189 ? 52.512 8.761 4.138 1.00 49.16 189 ALA A O 1
ATOM 1490 N N . ARG A 1 190 ? 51.905 7.597 5.962 1.00 50.97 190 ARG A N 1
ATOM 1491 C CA . ARG A 1 190 ? 53.022 8.051 6.799 1.00 50.97 190 ARG A CA 1
ATOM 1492 C C . ARG A 1 190 ? 54.287 7.354 6.311 1.00 50.97 190 ARG A C 1
ATOM 1494 O O . ARG A 1 190 ? 54.414 6.142 6.455 1.00 50.97 190 ARG A O 1
ATOM 1501 N N . VAL A 1 191 ? 55.219 8.125 5.767 1.00 45.56 191 VAL A N 1
ATOM 1502 C CA . VAL A 1 191 ? 56.595 7.683 5.542 1.00 45.56 191 VAL A CA 1
ATOM 1503 C C . VAL A 1 191 ? 57.400 8.046 6.786 1.00 45.56 191 VAL A C 1
ATOM 1505 O O . VAL A 1 191 ? 57.512 9.217 7.136 1.00 45.56 191 VAL A O 1
ATOM 1508 N N . SER A 1 192 ? 57.957 7.042 7.456 1.00 44.62 192 SER A N 1
ATOM 1509 C CA . SER A 1 192 ? 59.136 7.206 8.304 1.00 44.62 192 SER A CA 1
ATOM 1510 C C . SER A 1 192 ? 60.001 5.958 8.158 1.00 44.62 192 SER A C 1
ATOM 1512 O O . SER A 1 192 ? 59.529 4.832 8.312 1.00 44.62 192 SER A O 1
ATOM 1514 N N . LEU A 1 193 ? 61.246 6.201 7.766 1.00 43.91 193 LEU A N 1
ATOM 1515 C CA . LEU A 1 193 ? 62.292 5.258 7.405 1.00 43.91 193 LEU A CA 1
ATOM 1516 C C . LEU A 1 193 ? 63.296 5.184 8.569 1.00 43.91 193 LEU A C 1
ATOM 1518 O O . LEU A 1 193 ? 63.846 6.213 8.938 1.00 43.91 193 LEU A O 1
ATOM 1522 N N . GLY A 1 194 ? 63.572 3.975 9.071 1.00 41.88 194 GLY A N 1
ATOM 1523 C CA . GLY A 1 194 ? 64.866 3.597 9.669 1.00 41.88 194 GLY A CA 1
ATOM 1524 C C . GLY A 1 194 ? 65.157 3.962 11.139 1.00 41.88 194 GLY A C 1
ATOM 1525 O O . GLY A 1 194 ? 65.326 5.120 11.490 1.00 41.88 194 GLY A O 1
ATOM 1526 N N . SER A 1 195 ? 65.305 2.917 11.965 1.00 45.16 195 SER A N 1
ATOM 1527 C CA . SER A 1 195 ? 65.971 2.840 13.295 1.00 45.16 195 SER A CA 1
ATOM 1528 C C . SER A 1 195 ? 67.522 2.778 13.128 1.00 45.16 195 SER A C 1
ATOM 1530 O O . SER A 1 195 ? 67.925 2.730 11.962 1.00 45.16 195 SER A O 1
ATOM 1532 N N . PRO A 1 196 ? 68.424 2.657 14.148 1.00 52.50 196 PRO A N 1
ATOM 1533 C CA . PRO A 1 196 ? 68.281 2.465 15.610 1.00 52.50 196 PRO A CA 1
ATOM 1534 C C . PRO A 1 196 ? 69.304 3.293 16.460 1.00 52.50 196 PRO A C 1
ATOM 1536 O O . PRO A 1 196 ? 69.884 4.242 15.945 1.00 52.50 196 PRO A O 1
ATOM 1539 N N . LEU A 1 197 ? 69.562 2.864 17.712 1.00 44.69 197 LEU A N 1
ATOM 1540 C CA . LEU A 1 197 ? 70.430 3.397 18.797 1.00 44.69 197 LEU A CA 1
ATOM 1541 C C . LEU A 1 197 ? 69.643 4.224 19.829 1.00 44.69 197 LEU A C 1
ATOM 1543 O O . LEU A 1 197 ? 68.817 5.042 19.450 1.00 44.69 197 LEU A O 1
ATOM 1547 N N . ASP A 1 198 ? 69.840 4.136 21.140 1.00 38.16 198 ASP A N 1
ATOM 1548 C CA . ASP A 1 198 ? 70.537 3.230 22.062 1.00 38.16 198 ASP A CA 1
ATOM 1549 C C . ASP A 1 198 ? 70.026 3.621 23.474 1.00 38.16 198 ASP A C 1
ATOM 1551 O O . ASP A 1 198 ? 69.620 4.764 23.669 1.00 38.16 198 ASP A O 1
ATOM 1555 N N . SER A 1 199 ? 70.043 2.677 24.417 1.00 47.22 199 SER A N 1
ATOM 1556 C CA . SER A 1 199 ? 70.092 2.852 25.881 1.00 47.22 199 SER A CA 1
ATOM 1557 C C . SER A 1 199 ? 69.213 3.917 26.572 1.00 47.22 199 SER A C 1
ATOM 1559 O O . SER A 1 199 ? 69.463 5.116 26.504 1.00 47.22 199 SER A O 1
ATOM 1561 N N . ALA A 1 200 ? 68.279 3.471 27.418 1.00 47.97 200 ALA A N 1
ATOM 1562 C CA . ALA A 1 200 ? 68.521 3.408 28.867 1.00 47.97 200 ALA A CA 1
ATOM 1563 C C . ALA A 1 200 ? 67.227 3.098 29.642 1.00 47.97 200 ALA A C 1
ATOM 1565 O O . ALA A 1 200 ? 66.142 3.598 29.367 1.00 47.97 200 ALA A O 1
ATOM 1566 N N . PHE A 1 201 ? 67.408 2.226 30.616 1.00 45.69 201 PHE A N 1
ATOM 1567 C CA . PHE A 1 201 ? 66.487 1.695 31.610 1.00 45.69 201 PHE A CA 1
ATOM 1568 C C . PHE A 1 201 ? 66.167 2.749 32.692 1.00 45.69 201 PHE A C 1
ATOM 1570 O O . PHE A 1 201 ? 67.102 3.420 33.118 1.00 45.69 201 PHE A O 1
ATOM 1577 N N . ASP A 1 202 ? 64.928 2.830 33.200 1.00 52.41 202 ASP A N 1
ATOM 1578 C CA . ASP A 1 202 ? 64.643 3.138 34.623 1.00 52.41 202 ASP A CA 1
ATOM 1579 C C . ASP A 1 202 ? 63.183 2.773 35.000 1.00 52.41 202 ASP A C 1
ATOM 1581 O O . ASP A 1 202 ? 62.265 3.200 34.291 1.00 52.41 202 ASP A O 1
ATOM 1585 N N . PRO A 1 203 ? 62.934 1.977 36.062 1.00 60.75 203 PRO A N 1
ATOM 1586 C CA . PRO A 1 203 ? 61.601 1.604 36.516 1.00 60.75 203 PRO A CA 1
ATOM 1587 C C . PRO A 1 203 ? 61.201 2.332 37.810 1.00 60.75 203 PRO A C 1
ATOM 1589 O O . PRO A 1 203 ? 61.705 2.008 38.885 1.00 60.75 203 PRO A O 1
ATOM 1592 N N . PHE A 1 204 ? 60.207 3.217 37.716 1.00 54.19 204 PHE A N 1
ATOM 1593 C CA . PHE A 1 204 ? 59.329 3.617 38.822 1.00 54.19 204 PHE A CA 1
ATOM 1594 C C . PHE A 1 204 ? 57.909 3.846 38.303 1.00 54.19 204 PHE A C 1
ATOM 1596 O O . PHE A 1 204 ? 57.765 4.514 37.254 1.00 54.19 204 PHE A O 1
#